Protein AF-A0A1Q9TKR6-F1 (afdb_monomer)

Radius of gyration: 53.88 Å; Cα contacts (8 Å, |Δi|>4): 141; chains: 1; bounding box: 110×43×150 Å

Foldseek 3Di:
DCFADPPVLVVQLVVLLVCLVVQCPDFFLVSVLVSLVSNLVSVLSVLVNVQTDDFDDPDPPPGDPVRYTDCPSVVVNVVSVVVSVVVSVVSVVVQVVCCVVPVGRGHDDDPVVVCVVVVVPVVVLVVVLVVVVVVLVVVLVVLVVVLVVVLVVVVVVVVVVLVVLVVQLVVLVVVLVVLVVVVVVVPPDDDDPVVVVVVVVVVVVSVVSNVVSVVSNVVSVVVSVVSVVVSVVVSVVSVVVSVVVSVVVVVVSVVVSVVVVVVVVVVVVVVVVDPD

Structure (mmCIF, N/CA/C/O backbone):
data_AF-A0A1Q9TKR6-F1
#
_entry.id   AF-A0A1Q9TKR6-F1
#
loop_
_atom_site.group_PDB
_atom_site.id
_atom_site.type_symbol
_atom_site.label_atom_id
_atom_site.label_alt_id
_atom_site.label_comp_id
_atom_site.label_asym_id
_atom_site.label_entity_id
_atom_site.label_seq_id
_atom_site.pdbx_PDB_ins_code
_atom_site.Cartn_x
_atom_site.Cartn_y
_atom_site.Cartn_z
_atom_site.occupancy
_atom_site.B_iso_or_equiv
_atom_site.auth_seq_id
_atom_site.auth_comp_id
_atom_site.auth_asym_id
_atom_site.auth_atom_id
_atom_site.pdbx_PDB_model_num
ATOM 1 N N . MET A 1 1 ? 29.413 22.466 -54.365 1.00 39.66 1 MET A N 1
ATOM 2 C CA . MET A 1 1 ? 29.688 21.600 -53.207 1.00 39.66 1 MET A CA 1
ATOM 3 C C . MET A 1 1 ? 28.423 21.577 -52.379 1.00 39.66 1 MET A C 1
ATOM 5 O O . MET A 1 1 ? 28.031 22.609 -51.856 1.00 39.66 1 MET A O 1
ATOM 9 N N . ASN A 1 2 ? 27.689 20.465 -52.420 1.00 51.00 2 ASN A N 1
ATOM 10 C CA . ASN A 1 2 ? 26.491 20.297 -51.602 1.00 51.00 2 ASN A CA 1
ATOM 11 C C . ASN A 1 2 ? 26.960 19.779 -50.241 1.00 51.00 2 ASN A C 1
ATOM 13 O O . ASN A 1 2 ? 26.940 18.579 -49.999 1.00 51.00 2 ASN A O 1
ATOM 17 N N . ASP A 1 3 ? 27.431 20.688 -49.388 1.00 58.75 3 ASP A N 1
ATOM 18 C CA . ASP A 1 3 ? 28.003 20.371 -48.068 1.00 58.75 3 ASP A CA 1
ATOM 19 C C . ASP A 1 3 ? 26.923 20.100 -47.002 1.00 58.75 3 ASP A C 1
ATOM 21 O O . ASP A 1 3 ? 27.186 20.109 -45.803 1.00 58.75 3 ASP A O 1
ATOM 25 N N . THR A 1 4 ? 25.676 19.887 -47.426 1.00 62.53 4 THR A N 1
ATOM 26 C CA . THR A 1 4 ? 24.522 19.673 -46.549 1.00 62.53 4 THR A CA 1
ATOM 27 C C . THR A 1 4 ? 24.106 18.205 -46.610 1.00 62.53 4 THR A C 1
ATOM 29 O O . THR A 1 4 ? 23.946 17.682 -47.720 1.00 62.53 4 THR A O 1
ATOM 32 N N . PRO A 1 5 ? 23.886 17.525 -45.464 1.00 66.69 5 PRO A N 1
ATOM 33 C CA . PRO A 1 5 ? 23.271 16.205 -45.474 1.00 66.69 5 PRO A CA 1
ATOM 34 C C . PRO A 1 5 ? 21.987 16.276 -46.297 1.00 66.69 5 PRO A C 1
ATOM 36 O O . PRO A 1 5 ? 21.171 17.187 -46.130 1.00 66.69 5 PRO A O 1
ATOM 39 N N . THR A 1 6 ? 21.842 15.350 -47.246 1.00 82.00 6 THR A N 1
ATOM 40 C CA . THR A 1 6 ? 20.690 15.370 -48.147 1.00 82.00 6 THR A CA 1
ATOM 41 C C . THR A 1 6 ? 19.412 15.287 -47.315 1.00 82.00 6 THR A C 1
ATOM 43 O O . THR A 1 6 ? 19.329 14.516 -46.360 1.00 82.00 6 THR A O 1
ATOM 46 N N . LEU A 1 7 ? 18.394 16.075 -47.668 1.00 84.88 7 LEU A N 1
ATOM 47 C CA . LEU A 1 7 ? 17.108 16.071 -46.958 1.00 84.88 7 LEU A CA 1
ATOM 48 C C . LEU A 1 7 ? 16.507 14.655 -46.876 1.00 84.88 7 LEU A C 1
ATOM 50 O O . LEU A 1 7 ? 15.864 14.300 -45.893 1.00 84.88 7 LEU A O 1
ATOM 54 N N . VAL A 1 8 ? 16.803 13.823 -47.877 1.00 89.12 8 VAL A N 1
ATOM 55 C CA . VAL A 1 8 ? 16.487 12.391 -47.902 1.00 89.12 8 VAL A CA 1
ATOM 56 C C . VAL A 1 8 ? 17.168 11.636 -46.757 1.00 89.12 8 VAL A C 1
ATOM 58 O O . VAL A 1 8 ? 16.493 10.890 -46.058 1.00 89.12 8 VAL A O 1
ATOM 61 N N . LEU A 1 9 ? 18.469 11.837 -46.519 1.00 89.06 9 LEU A N 1
ATOM 62 C CA . LEU A 1 9 ? 19.197 11.190 -45.421 1.00 89.06 9 LEU A CA 1
ATOM 63 C C . LEU A 1 9 ? 18.603 11.560 -44.057 1.00 89.06 9 LEU A C 1
ATOM 65 O O . LEU A 1 9 ? 18.376 10.681 -43.230 1.00 89.06 9 LEU A O 1
ATOM 69 N N . VAL A 1 10 ? 18.295 12.842 -43.846 1.00 90.75 10 VAL A N 1
ATOM 70 C CA . VAL A 1 10 ? 17.666 13.318 -42.602 1.00 90.75 10 VAL A CA 1
ATOM 71 C C . VAL A 1 10 ? 16.290 12.677 -42.407 1.00 90.75 10 VAL A C 1
ATOM 73 O O . VAL A 1 10 ? 15.972 12.220 -41.310 1.00 90.75 10 VAL A O 1
ATOM 76 N N . LEU A 1 11 ? 15.491 12.588 -43.473 1.00 94.56 11 LEU A N 1
ATOM 77 C CA . LEU A 1 11 ? 14.183 11.937 -43.433 1.00 94.56 11 LEU A CA 1
ATOM 78 C C . LEU A 1 11 ? 14.303 10.443 -43.106 1.00 94.56 11 LEU A C 1
ATOM 80 O O . LEU A 1 11 ? 13.565 9.947 -42.260 1.00 94.56 11 LEU A O 1
ATOM 84 N N . VAL A 1 12 ? 15.246 9.734 -43.734 1.00 95.12 12 VAL A N 1
ATOM 85 C CA . VAL A 1 12 ? 15.500 8.309 -43.477 1.00 95.12 12 VAL A CA 1
ATOM 86 C C . VAL A 1 12 ? 15.895 8.090 -42.017 1.00 95.12 12 VAL A C 1
ATOM 88 O O . VAL A 1 12 ? 15.290 7.251 -41.356 1.00 95.12 12 VAL A O 1
ATOM 91 N N . VAL A 1 13 ? 16.832 8.880 -41.481 1.00 95.50 13 VAL A N 1
ATOM 92 C CA . VAL A 1 13 ? 17.216 8.821 -40.058 1.00 95.50 13 VAL A CA 1
ATOM 93 C C . VAL A 1 13 ? 16.001 9.045 -39.158 1.00 95.50 13 VAL A C 1
ATOM 95 O O . VAL A 1 13 ? 15.757 8.248 -38.254 1.00 95.50 13 VAL A O 1
ATOM 98 N N . GLY A 1 14 ? 15.204 10.083 -39.431 1.00 95.25 14 GLY A N 1
ATOM 99 C CA . GLY A 1 14 ? 13.999 10.387 -38.661 1.00 95.25 14 GLY A CA 1
ATOM 100 C C . GLY A 1 14 ? 12.986 9.240 -38.660 1.00 95.25 14 GLY A C 1
ATOM 101 O O . GLY A 1 14 ? 12.465 8.886 -37.605 1.00 95.25 14 GLY A O 1
ATOM 102 N N . VAL A 1 15 ? 12.749 8.613 -39.816 1.00 97.00 15 VAL A N 1
ATOM 103 C CA . VAL A 1 15 ? 11.848 7.457 -39.939 1.00 97.00 15 VAL A CA 1
ATOM 104 C C . VAL A 1 15 ? 12.400 6.242 -39.194 1.00 97.00 15 VAL A C 1
ATOM 106 O O . VAL A 1 15 ? 11.648 5.616 -38.452 1.00 97.00 15 VAL A O 1
ATOM 109 N N . LEU A 1 16 ? 13.692 5.920 -39.328 1.00 96.75 16 LEU A N 1
ATOM 110 C CA . LEU A 1 16 ? 14.301 4.791 -38.611 1.00 96.75 16 LEU A CA 1
ATOM 111 C C . LEU A 1 16 ? 14.212 4.970 -37.093 1.00 96.75 16 LEU A C 1
ATOM 113 O O . LEU A 1 16 ? 13.853 4.030 -36.386 1.00 96.75 16 LEU A O 1
ATOM 117 N N . VAL A 1 17 ? 14.495 6.177 -36.596 1.00 97.00 17 VAL A N 1
ATOM 118 C CA . VAL A 1 17 ? 14.395 6.494 -35.166 1.00 97.00 17 VAL A CA 1
ATOM 119 C C . VAL A 1 17 ? 12.942 6.431 -34.699 1.00 97.00 17 VAL A C 1
ATOM 121 O O . VAL A 1 17 ? 12.669 5.810 -33.676 1.00 97.00 17 VAL A O 1
ATOM 124 N N . ALA A 1 18 ? 11.996 7.006 -35.447 1.00 97.44 18 ALA A N 1
ATOM 125 C CA . ALA A 1 18 ? 10.579 6.977 -35.089 1.00 97.44 18 ALA A CA 1
ATOM 126 C C . ALA A 1 18 ? 10.024 5.545 -35.049 1.00 97.44 18 ALA A C 1
ATOM 128 O O . ALA A 1 18 ? 9.384 5.162 -34.071 1.00 97.44 18 ALA A O 1
ATOM 129 N N . VAL A 1 19 ? 10.311 4.735 -36.073 1.00 97.69 19 VAL A N 1
ATOM 130 C CA . VAL A 1 19 ? 9.923 3.317 -36.119 1.00 97.69 19 VAL A CA 1
ATOM 131 C C . VAL A 1 19 ? 10.585 2.544 -34.980 1.00 97.69 19 VAL A C 1
ATOM 133 O O . VAL A 1 19 ? 9.911 1.772 -34.304 1.00 97.69 19 VAL A O 1
ATOM 136 N N . GLY A 1 20 ? 11.871 2.790 -34.715 1.00 96.62 20 GLY A N 1
ATOM 137 C CA . GLY A 1 20 ? 12.589 2.187 -33.595 1.00 96.62 20 GLY A CA 1
ATOM 138 C C . GLY A 1 20 ? 11.927 2.480 -32.248 1.00 96.62 20 GLY A C 1
ATOM 139 O O . GLY A 1 20 ? 11.651 1.555 -31.492 1.00 96.62 20 GLY A O 1
ATOM 140 N N . VAL A 1 21 ? 11.596 3.745 -31.974 1.00 97.31 21 VAL A N 1
ATOM 141 C CA . VAL A 1 21 ? 10.920 4.159 -30.731 1.00 97.31 21 VAL A CA 1
ATOM 142 C C . VAL A 1 21 ? 9.528 3.541 -30.611 1.00 97.31 21 VAL A C 1
ATOM 144 O O . VAL A 1 21 ? 9.181 3.046 -29.544 1.00 97.31 21 VAL A O 1
ATOM 147 N N . VAL A 1 22 ? 8.738 3.526 -31.689 1.00 97.56 22 VAL A N 1
ATOM 148 C CA . VAL A 1 22 ? 7.400 2.908 -31.676 1.00 97.56 22 VAL A CA 1
ATOM 149 C C . VAL A 1 22 ? 7.490 1.415 -31.361 1.00 97.56 22 VAL A C 1
ATOM 151 O O . VAL A 1 22 ? 6.731 0.924 -30.531 1.00 97.56 22 VAL A O 1
ATOM 154 N N . LEU A 1 23 ? 8.446 0.706 -31.964 1.00 96.00 23 LEU A N 1
ATOM 155 C CA . LEU A 1 23 ? 8.665 -0.718 -31.710 1.00 96.00 23 LEU A CA 1
ATOM 156 C C . LEU A 1 23 ? 9.195 -1.007 -30.296 1.00 96.00 23 LEU A C 1
ATOM 158 O O . LEU A 1 23 ? 8.881 -2.053 -29.737 1.00 96.00 23 LEU A O 1
ATOM 162 N N . LEU A 1 24 ? 9.962 -0.091 -29.693 1.00 94.88 24 LEU A N 1
ATOM 163 C CA . LEU A 1 24 ? 10.428 -0.218 -28.304 1.00 94.88 24 LEU A CA 1
ATOM 164 C C . LEU A 1 24 ? 9.305 -0.076 -27.269 1.00 94.88 24 LEU A C 1
ATOM 166 O O . LEU A 1 24 ? 9.450 -0.569 -26.155 1.00 94.88 24 LEU A O 1
ATOM 170 N N . LEU A 1 25 ? 8.206 0.596 -27.617 1.00 94.75 25 LEU A N 1
ATOM 171 C CA . LEU A 1 25 ? 7.032 0.738 -26.749 1.00 94.75 25 LEU A CA 1
ATOM 172 C C . LEU A 1 25 ? 6.080 -0.464 -26.829 1.00 94.75 25 LEU A C 1
ATOM 174 O O . LEU A 1 25 ? 5.064 -0.494 -26.136 1.00 94.75 25 LEU A O 1
ATOM 178 N N . GLU A 1 26 ? 6.375 -1.438 -27.686 1.00 94.44 26 GLU A N 1
ATOM 179 C CA . GLU A 1 26 ? 5.578 -2.648 -27.798 1.00 94.44 26 GLU A CA 1
ATOM 180 C C . GLU A 1 26 ? 5.882 -3.661 -26.694 1.00 94.44 26 GLU A C 1
ATOM 182 O O . GLU A 1 26 ? 6.955 -3.684 -26.099 1.00 94.44 26 GLU A O 1
ATOM 187 N N . ARG A 1 27 ? 4.910 -4.542 -26.444 1.00 90.19 27 ARG A N 1
ATOM 188 C CA . ARG A 1 27 ? 4.976 -5.528 -25.361 1.00 90.19 27 ARG A CA 1
ATOM 189 C C . ARG A 1 27 ? 5.716 -6.814 -25.733 1.00 90.19 27 ARG A C 1
ATOM 191 O O . ARG A 1 27 ? 6.154 -7.539 -24.849 1.00 90.19 27 ARG A O 1
ATOM 198 N N . SER A 1 28 ? 5.846 -7.111 -27.027 1.00 90.81 28 SER A N 1
ATOM 199 C CA . SER A 1 28 ? 6.575 -8.289 -27.517 1.00 90.81 28 SER A CA 1
ATOM 200 C C . SER A 1 28 ? 8.074 -8.011 -27.543 1.00 90.81 28 SER A C 1
ATOM 202 O O . SER A 1 28 ? 8.529 -7.052 -28.173 1.00 90.81 28 SER A O 1
ATOM 204 N N . LEU A 1 29 ? 8.852 -8.891 -26.917 1.00 89.69 29 LEU A N 1
ATOM 205 C CA . LEU A 1 29 ? 10.303 -8.768 -26.829 1.00 89.69 29 LEU A CA 1
ATOM 206 C C . LEU A 1 29 ? 10.974 -8.844 -28.211 1.00 89.69 29 LEU A C 1
ATOM 208 O O . LEU A 1 29 ? 11.961 -8.152 -28.459 1.00 89.69 29 LEU A O 1
ATOM 212 N N . THR A 1 30 ? 10.400 -9.596 -29.154 1.00 91.00 30 THR A N 1
ATOM 213 C CA . THR A 1 30 ? 10.845 -9.618 -30.557 1.00 91.00 30 THR A CA 1
ATOM 214 C C . THR A 1 30 ? 10.652 -8.264 -31.244 1.00 91.00 30 THR A C 1
ATOM 216 O O . THR A 1 30 ? 11.490 -7.841 -32.044 1.00 91.00 30 THR A O 1
ATOM 219 N N . ARG A 1 31 ? 9.568 -7.543 -30.931 1.00 93.44 31 ARG A N 1
ATOM 220 C CA . ARG A 1 31 ? 9.343 -6.193 -31.472 1.00 93.44 31 ARG A CA 1
ATOM 221 C C . ARG A 1 31 ? 10.290 -5.177 -30.846 1.00 93.44 31 ARG A C 1
ATOM 223 O O . ARG A 1 31 ? 10.870 -4.386 -31.583 1.00 93.44 31 ARG A O 1
ATOM 230 N N . VAL A 1 32 ? 10.546 -5.278 -29.541 1.00 93.81 32 VAL A N 1
ATOM 231 C CA . VAL A 1 32 ? 11.570 -4.478 -28.846 1.00 93.81 32 VAL A CA 1
ATOM 232 C C . VAL A 1 32 ? 12.956 -4.708 -29.464 1.00 93.81 32 VAL A C 1
ATOM 234 O O . VAL A 1 32 ? 13.671 -3.745 -29.742 1.00 93.81 32 VAL A O 1
ATOM 237 N N . LEU A 1 33 ? 13.317 -5.962 -29.762 1.00 94.12 33 LEU A N 1
ATOM 238 C CA . LEU A 1 33 ? 14.558 -6.323 -30.460 1.00 94.12 33 LEU A CA 1
ATOM 239 C C . LEU A 1 33 ? 14.662 -5.624 -31.824 1.00 94.12 33 LEU A C 1
ATOM 241 O O . LEU A 1 33 ? 15.667 -4.973 -32.114 1.00 94.12 33 LEU A O 1
ATOM 245 N N . LEU A 1 34 ? 13.617 -5.727 -32.652 1.00 94.19 34 LEU A N 1
ATOM 246 C CA . LEU A 1 34 ? 13.571 -5.068 -33.959 1.00 94.19 34 LEU A CA 1
ATOM 247 C C . LEU A 1 34 ? 13.648 -3.540 -33.821 1.00 94.19 34 LEU A C 1
ATOM 249 O O . LEU A 1 34 ? 14.329 -2.886 -34.612 1.00 94.19 34 LEU A O 1
ATOM 253 N N . GLY A 1 35 ? 13.010 -2.979 -32.792 1.00 94.88 35 GLY A N 1
ATOM 254 C CA . GLY A 1 35 ? 13.090 -1.563 -32.446 1.00 94.88 35 GLY A CA 1
ATOM 255 C C . GLY A 1 35 ? 14.516 -1.119 -32.134 1.00 94.88 35 GLY A C 1
ATOM 256 O O . GLY A 1 35 ? 14.976 -0.119 -32.685 1.00 94.88 35 GLY A O 1
ATOM 257 N N . PHE A 1 36 ? 15.254 -1.902 -31.343 1.00 94.88 36 PHE A N 1
ATOM 258 C CA . PHE A 1 36 ? 16.665 -1.652 -31.033 1.00 94.88 36 PHE A CA 1
ATOM 259 C C . PHE A 1 36 ? 17.547 -1.674 -32.287 1.00 94.88 36 PHE A C 1
ATOM 261 O O . PHE A 1 36 ? 18.403 -0.804 -32.460 1.00 94.88 36 PHE A O 1
ATOM 268 N N . VAL A 1 37 ? 17.313 -2.630 -33.193 1.00 95.56 37 VAL A N 1
ATOM 269 C CA . VAL A 1 37 ? 18.032 -2.720 -34.473 1.00 95.56 37 VAL A CA 1
ATOM 270 C C . VAL A 1 37 ? 17.725 -1.505 -35.352 1.00 95.56 37 VAL A C 1
ATOM 272 O O . VAL A 1 37 ? 18.653 -0.877 -35.862 1.00 95.56 37 VAL A O 1
ATOM 275 N N . MET A 1 38 ? 16.453 -1.129 -35.515 1.00 96.50 38 MET A N 1
ATOM 276 C CA . MET A 1 38 ? 16.057 0.044 -36.310 1.00 96.50 38 MET A CA 1
ATOM 277 C C . MET A 1 38 ? 16.631 1.344 -35.736 1.00 96.50 38 MET A C 1
ATOM 279 O O . MET A 1 38 ? 17.207 2.145 -36.476 1.00 96.50 38 MET A O 1
ATOM 283 N N . LEU A 1 39 ? 16.546 1.520 -34.414 1.00 96.19 39 LEU A N 1
ATOM 284 C CA . LEU A 1 39 ? 17.073 2.687 -33.713 1.00 96.19 39 LEU A CA 1
ATOM 285 C C . LEU A 1 39 ? 18.597 2.785 -33.856 1.00 96.19 39 LEU A C 1
ATOM 287 O O . LEU A 1 39 ? 19.105 3.851 -34.195 1.00 96.19 39 LEU A O 1
ATOM 291 N N . SER A 1 40 ? 19.322 1.678 -33.663 1.00 96.12 40 SER A N 1
ATOM 292 C CA . SER A 1 40 ? 20.781 1.636 -33.820 1.00 96.12 40 SER A CA 1
ATOM 293 C C . SER A 1 40 ? 21.214 1.989 -35.244 1.00 96.12 40 SER A C 1
ATOM 295 O O . SER A 1 40 ? 22.103 2.817 -35.431 1.00 96.12 40 SER A O 1
ATOM 297 N N . ASN A 1 41 ? 20.534 1.456 -36.266 1.00 95.69 41 ASN A N 1
ATOM 298 C CA . ASN A 1 41 ? 20.802 1.830 -37.657 1.00 95.69 41 ASN A CA 1
ATOM 299 C C . ASN A 1 41 ? 20.546 3.327 -37.908 1.00 95.69 41 ASN A C 1
ATOM 301 O O . ASN A 1 41 ? 21.364 3.984 -38.549 1.00 95.69 41 ASN A O 1
ATOM 305 N N . GLY A 1 42 ? 19.465 3.889 -37.355 1.00 95.94 42 GLY A N 1
ATOM 306 C CA . GLY A 1 42 ? 19.182 5.325 -37.433 1.00 95.94 42 GLY A CA 1
ATOM 307 C C . GLY A 1 42 ? 20.272 6.179 -36.779 1.00 95.94 42 GLY A C 1
ATOM 308 O O . GLY A 1 42 ? 20.744 7.143 -37.381 1.00 95.94 42 GLY A O 1
ATOM 309 N N . VAL A 1 43 ? 20.729 5.796 -35.584 1.00 95.38 43 VAL A N 1
ATOM 310 C CA . VAL A 1 43 ? 21.810 6.486 -34.859 1.00 95.38 43 VAL A CA 1
ATOM 311 C C . VAL A 1 43 ? 23.145 6.369 -35.598 1.00 95.38 43 VAL A C 1
ATOM 313 O O . VAL A 1 43 ? 23.846 7.368 -35.726 1.00 95.38 43 VAL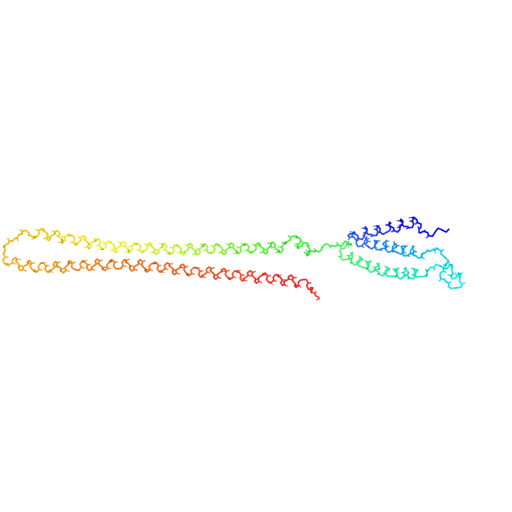 A O 1
ATOM 316 N N . ASN A 1 44 ? 23.482 5.202 -36.152 1.00 95.06 44 ASN A N 1
ATOM 317 C CA . ASN A 1 44 ? 24.705 5.019 -36.940 1.00 95.06 44 ASN A CA 1
ATOM 318 C C . ASN A 1 44 ? 24.716 5.920 -38.182 1.00 95.06 44 ASN A C 1
ATOM 320 O O . ASN A 1 44 ? 25.725 6.559 -38.476 1.00 95.06 44 ASN A O 1
ATOM 324 N N . LEU A 1 45 ? 23.581 6.029 -38.879 1.00 93.12 45 LEU A N 1
ATOM 325 C CA . LEU A 1 45 ? 23.426 6.956 -40.002 1.00 93.12 45 LEU A CA 1
ATOM 326 C C . LEU A 1 45 ? 23.494 8.423 -39.557 1.00 93.12 45 LEU A C 1
ATOM 328 O O . LEU A 1 45 ? 24.052 9.248 -40.276 1.00 93.12 45 LEU A O 1
ATOM 332 N N . MET A 1 46 ? 22.976 8.753 -38.371 1.00 92.25 46 MET A N 1
ATOM 333 C CA . MET A 1 46 ? 23.073 10.098 -37.799 1.00 92.25 46 MET A CA 1
ATOM 334 C C . MET A 1 46 ? 24.523 10.476 -37.467 1.00 92.25 46 MET A C 1
ATOM 336 O O . MET A 1 46 ? 24.955 11.583 -37.781 1.00 92.25 46 MET A O 1
ATOM 340 N N . ILE A 1 47 ? 25.292 9.546 -36.891 1.00 91.69 47 ILE A N 1
ATOM 341 C CA . ILE A 1 47 ? 26.728 9.724 -36.637 1.00 91.69 47 ILE A CA 1
ATOM 342 C C . ILE A 1 47 ? 27.470 9.904 -37.964 1.00 91.69 47 ILE A C 1
ATOM 344 O O . ILE A 1 47 ? 28.270 10.828 -38.093 1.00 91.69 47 ILE A O 1
ATOM 348 N N . LEU A 1 48 ? 27.162 9.092 -38.978 1.00 89.31 48 LEU A N 1
ATOM 349 C CA . LEU A 1 48 ? 27.774 9.224 -40.300 1.00 89.31 48 LEU A CA 1
ATOM 350 C C . LEU A 1 48 ? 27.478 10.592 -40.928 1.00 89.31 48 LEU A C 1
ATOM 352 O O . LEU A 1 48 ? 28.381 11.234 -41.454 1.00 89.31 48 LEU A O 1
ATOM 356 N N . ALA A 1 49 ? 26.234 11.067 -40.819 1.00 87.56 49 ALA A N 1
ATOM 357 C CA . ALA A 1 49 ? 25.821 12.379 -41.312 1.00 87.56 49 ALA A CA 1
ATOM 358 C C . ALA A 1 49 ? 26.531 13.545 -40.599 1.00 87.56 49 ALA A C 1
ATOM 360 O O . ALA A 1 49 ? 26.657 14.622 -41.178 1.00 87.56 49 ALA A O 1
ATOM 361 N N . SER A 1 50 ? 27.004 13.343 -39.364 1.00 85.25 50 SER A N 1
ATOM 362 C CA . SER A 1 50 ? 27.771 14.347 -38.613 1.00 85.25 50 SER A CA 1
ATOM 363 C C . SER A 1 50 ? 29.241 14.457 -39.043 1.00 85.25 50 SER A C 1
ATOM 365 O O . SER A 1 50 ? 29.891 15.447 -38.720 1.00 85.25 50 SER A O 1
ATOM 367 N N . GLY A 1 51 ? 29.753 13.480 -39.804 1.00 80.31 51 GLY A N 1
ATOM 368 C CA . GLY A 1 51 ? 31.161 13.365 -40.202 1.00 80.31 51 GLY A CA 1
ATOM 369 C C . GLY A 1 51 ? 31.641 14.286 -41.327 1.00 80.31 51 GLY A C 1
ATOM 370 O O . GLY A 1 51 ? 32.773 14.145 -41.783 1.00 80.31 51 GLY A O 1
ATOM 371 N N . GLY A 1 52 ? 30.807 15.222 -41.783 1.00 77.12 52 GLY A N 1
ATOM 372 C CA . GLY A 1 52 ? 31.184 16.219 -42.786 1.00 77.12 52 GLY A CA 1
ATOM 373 C C . GLY A 1 52 ? 31.104 15.730 -44.238 1.00 77.12 52 GLY A C 1
ATOM 374 O O . GLY A 1 52 ? 30.329 14.836 -44.577 1.00 77.12 52 GLY A O 1
ATOM 375 N N . ALA A 1 53 ? 31.851 16.396 -45.123 1.00 72.69 53 ALA A N 1
ATOM 376 C CA . ALA A 1 53 ? 31.774 16.188 -46.567 1.00 72.69 53 ALA A CA 1
ATOM 377 C C . ALA A 1 53 ? 32.260 14.792 -46.991 1.00 72.69 53 ALA A C 1
ATOM 379 O O . ALA A 1 53 ? 33.200 14.238 -46.422 1.00 72.69 53 ALA A O 1
ATOM 380 N N . ALA A 1 54 ? 31.642 14.246 -48.040 1.00 74.94 54 ALA A N 1
ATOM 381 C CA . ALA A 1 54 ? 32.054 12.973 -48.618 1.00 74.94 54 ALA A CA 1
ATOM 382 C C . ALA A 1 54 ? 33.463 13.092 -49.227 1.00 74.94 54 ALA A C 1
ATOM 384 O O . ALA A 1 54 ? 33.666 13.835 -50.190 1.00 74.94 54 ALA A O 1
ATOM 385 N N . GLY A 1 55 ? 34.419 12.352 -48.668 1.00 81.06 55 GLY A N 1
ATOM 386 C CA . GLY A 1 55 ? 35.788 12.241 -49.161 1.00 81.06 55 GLY A CA 1
ATOM 387 C C . GLY A 1 55 ? 36.142 10.811 -49.573 1.00 81.06 55 GLY A C 1
ATOM 388 O O . GLY A 1 55 ? 35.303 9.910 -49.589 1.00 81.06 55 GLY A O 1
ATOM 389 N N . GLY A 1 56 ? 37.414 10.585 -49.890 1.00 84.75 56 GLY A N 1
ATOM 390 C CA . GLY A 1 56 ? 37.958 9.242 -50.074 1.00 84.75 56 GLY A CA 1
ATOM 391 C C . GLY A 1 56 ? 38.050 8.464 -48.752 1.00 84.75 56 GLY A C 1
ATOM 392 O O . GLY A 1 56 ? 37.904 9.044 -47.666 1.00 84.75 56 GLY A O 1
ATOM 393 N N . PRO A 1 57 ? 38.270 7.140 -48.821 1.00 85.44 57 PRO A N 1
ATOM 394 C CA . PRO A 1 57 ? 38.426 6.301 -47.637 1.00 85.44 57 PRO A CA 1
ATOM 395 C C . PRO A 1 57 ? 39.641 6.754 -46.805 1.00 85.44 57 PRO A C 1
ATOM 397 O O . PRO A 1 57 ? 40.683 7.063 -47.395 1.00 85.44 57 PRO A O 1
ATOM 400 N N . PRO A 1 58 ? 39.548 6.768 -45.458 1.00 85.38 58 PRO A N 1
ATOM 401 C CA . PRO A 1 58 ? 40.639 7.173 -44.572 1.00 85.38 58 PRO A CA 1
ATOM 402 C C . PRO A 1 58 ? 41.687 6.059 -44.444 1.00 85.38 58 PRO A C 1
ATOM 404 O O . PRO A 1 58 ? 41.884 5.455 -43.391 1.00 85.38 58 PRO A O 1
ATOM 407 N N . ILE A 1 59 ? 42.334 5.748 -45.564 1.00 87.50 59 ILE A N 1
ATOM 408 C CA . ILE A 1 59 ? 43.404 4.763 -45.676 1.00 87.50 59 ILE A CA 1
ATOM 409 C C . ILE A 1 59 ? 44.645 5.515 -46.137 1.00 87.50 59 ILE A C 1
ATOM 411 O O . ILE A 1 59 ? 44.646 6.149 -47.197 1.00 87.50 59 ILE A O 1
ATOM 415 N N . LEU A 1 60 ? 45.702 5.438 -45.328 1.00 85.25 60 LEU A N 1
ATOM 416 C CA . LEU A 1 60 ? 46.992 6.040 -45.649 1.00 85.25 60 LEU A CA 1
ATOM 417 C C . LEU A 1 60 ? 47.468 5.548 -47.022 1.00 85.25 60 LEU A C 1
ATOM 419 O O . LEU A 1 60 ? 47.301 4.373 -47.352 1.00 85.25 60 LEU A O 1
ATOM 423 N N . TRP A 1 61 ? 48.069 6.449 -47.801 1.00 83.94 61 TRP A N 1
ATOM 424 C CA . TRP A 1 61 ? 48.625 6.178 -49.138 1.00 83.94 61 TRP A CA 1
ATOM 425 C C . TRP A 1 61 ? 47.604 5.925 -50.260 1.00 83.94 61 TRP A C 1
ATOM 427 O O . TRP A 1 61 ? 48.016 5.725 -51.400 1.00 83.94 61 TRP A O 1
ATOM 437 N N . LEU A 1 62 ? 46.296 5.954 -49.971 1.00 86.62 62 LEU A N 1
ATOM 438 C CA . LEU A 1 62 ? 45.245 5.727 -50.972 1.00 86.62 62 LEU A CA 1
ATOM 439 C C . LEU A 1 62 ? 44.557 7.020 -51.437 1.00 86.62 62 LEU A C 1
ATOM 441 O O . LEU A 1 62 ? 44.228 7.156 -52.612 1.00 86.62 62 LEU A O 1
ATOM 445 N N . THR A 1 63 ? 44.351 7.966 -50.522 1.00 84.00 63 THR A N 1
ATOM 446 C CA . THR A 1 63 ? 43.739 9.279 -50.786 1.00 84.00 63 THR A CA 1
ATOM 447 C C . THR A 1 63 ? 44.651 10.367 -50.218 1.00 84.00 63 THR A C 1
ATOM 449 O O . THR A 1 63 ? 45.295 10.135 -49.199 1.00 84.00 63 THR A O 1
ATOM 452 N N . ASP A 1 64 ? 44.709 11.552 -50.832 1.00 84.25 64 ASP A N 1
ATOM 453 C CA . ASP A 1 64 ? 45.370 12.711 -50.212 1.00 84.25 64 ASP A CA 1
ATOM 454 C C . ASP A 1 64 ? 44.711 13.046 -48.864 1.00 84.25 64 ASP A C 1
ATOM 456 O O . ASP A 1 64 ? 43.483 13.041 -48.765 1.00 84.25 64 ASP A O 1
ATOM 460 N N . GLU A 1 65 ? 45.497 13.400 -47.842 1.00 79.88 65 GLU A N 1
ATOM 461 C CA . GLU A 1 65 ? 44.997 13.687 -46.482 1.00 79.88 65 GLU A CA 1
ATOM 462 C C . GLU A 1 65 ? 43.885 14.750 -46.468 1.00 79.88 65 GLU A C 1
ATOM 464 O O . GLU A 1 65 ? 42.896 14.619 -45.754 1.00 79.88 65 GLU A O 1
ATOM 469 N N . HIS A 1 66 ? 43.985 15.765 -47.331 1.00 81.31 66 HIS A N 1
ATOM 470 C CA . HIS A 1 66 ? 42.983 16.832 -47.466 1.00 81.31 66 HIS A CA 1
ATOM 471 C C . HIS A 1 66 ? 41.690 16.408 -48.178 1.00 81.31 66 HIS A C 1
ATOM 473 O O . HIS A 1 66 ? 40.749 17.194 -48.272 1.00 81.31 66 HIS A O 1
ATOM 479 N N . ARG A 1 67 ? 41.651 15.194 -48.729 1.00 83.44 67 ARG A N 1
ATOM 480 C CA . ARG A 1 67 ? 40.504 14.617 -49.441 1.00 83.44 67 ARG A CA 1
ATOM 481 C C . ARG A 1 67 ? 39.934 13.391 -48.732 1.00 83.44 67 ARG A C 1
ATOM 483 O O . ARG A 1 67 ? 38.989 12.801 -49.253 1.00 83.44 67 ARG A O 1
ATOM 490 N N . MET A 1 68 ? 40.486 12.991 -47.586 1.00 86.38 68 MET A N 1
ATOM 491 C CA . MET A 1 68 ? 39.956 11.892 -46.781 1.00 86.38 68 MET A CA 1
ATOM 492 C C . MET A 1 68 ? 38.693 12.315 -46.026 1.00 86.38 68 MET A C 1
ATOM 494 O O . MET A 1 68 ? 38.564 13.454 -45.584 1.00 86.38 68 MET A O 1
ATOM 498 N N . THR A 1 69 ? 37.770 11.370 -45.860 1.00 87.38 69 THR A N 1
ATOM 499 C CA . THR A 1 69 ? 36.649 11.517 -44.918 1.00 87.38 69 THR A CA 1
ATOM 500 C C . THR A 1 69 ? 37.164 11.418 -43.481 1.00 87.38 69 THR A C 1
ATOM 502 O O . THR A 1 69 ? 38.122 10.685 -43.233 1.00 87.38 69 THR A O 1
ATOM 505 N N . ASP A 1 70 ? 36.514 12.095 -42.530 1.00 87.44 70 ASP A N 1
ATOM 506 C CA . ASP A 1 70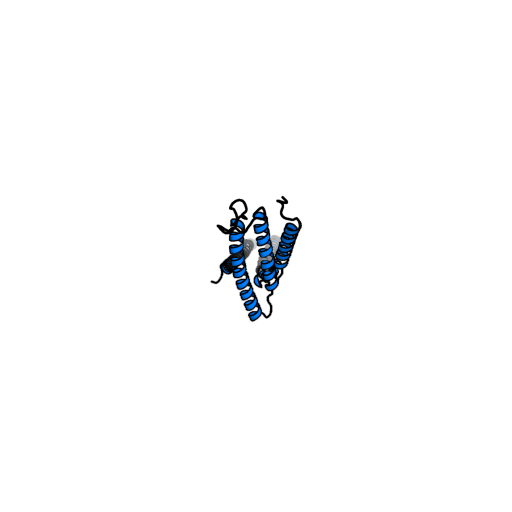 ? 36.862 12.000 -41.109 1.00 87.44 70 ASP A CA 1
ATOM 507 C C . ASP A 1 70 ? 36.807 10.529 -40.617 1.00 87.44 70 ASP A C 1
ATOM 509 O O . ASP A 1 70 ? 35.753 9.882 -40.715 1.00 87.44 70 ASP A O 1
ATOM 513 N N . PRO A 1 71 ? 37.921 9.962 -40.108 1.00 89.56 71 PRO A N 1
ATOM 514 C CA . PRO A 1 71 ? 37.949 8.599 -39.580 1.00 89.56 71 PRO A CA 1
ATOM 515 C C . PRO A 1 71 ? 37.222 8.445 -38.237 1.00 89.56 71 PRO A C 1
ATOM 517 O O . PRO A 1 71 ? 36.847 7.327 -37.874 1.00 89.56 71 PRO A O 1
ATOM 520 N N . LEU A 1 72 ? 37.014 9.530 -37.483 1.00 90.62 72 LEU A N 1
ATOM 521 C CA . LEU A 1 72 ? 36.459 9.466 -36.131 1.00 90.62 72 LEU A CA 1
ATOM 522 C C . LEU A 1 72 ? 35.007 8.936 -36.115 1.00 90.62 72 LEU A C 1
ATOM 524 O O . LEU A 1 72 ? 34.755 7.955 -35.406 1.00 90.62 72 LEU A O 1
ATOM 528 N N . PRO A 1 73 ? 34.057 9.469 -36.916 1.00 91.38 73 PRO A N 1
ATOM 529 C CA . PRO A 1 73 ? 32.711 8.902 -37.029 1.00 91.38 73 PRO A CA 1
ATOM 530 C C . PRO A 1 73 ? 32.705 7.427 -37.447 1.00 91.38 73 PRO A C 1
ATOM 532 O O . PRO A 1 73 ? 31.890 6.650 -36.953 1.00 91.38 73 PRO A O 1
ATOM 535 N N . GLN A 1 74 ? 33.629 7.012 -38.319 1.00 90.12 74 GLN A N 1
ATOM 536 C CA . GLN A 1 74 ? 33.701 5.631 -38.811 1.00 90.12 74 GLN A CA 1
ATOM 537 C C . GLN A 1 74 ? 34.107 4.652 -37.701 1.00 90.12 74 GLN A C 1
ATOM 539 O O . GLN A 1 74 ? 33.482 3.601 -37.540 1.00 90.12 74 GLN A O 1
ATOM 544 N N . ALA A 1 75 ? 35.102 5.018 -36.887 1.00 93.44 75 ALA A N 1
ATOM 545 C CA . ALA A 1 75 ? 35.513 4.228 -35.727 1.00 93.44 75 ALA A CA 1
ATOM 546 C C . ALA A 1 75 ? 34.404 4.142 -34.658 1.00 93.44 75 ALA A C 1
ATOM 548 O O . ALA A 1 75 ? 34.170 3.078 -34.072 1.00 93.44 75 ALA A O 1
ATOM 549 N N . MET A 1 76 ? 33.678 5.244 -34.441 1.00 94.12 76 MET A N 1
ATOM 550 C CA . MET A 1 76 ? 32.531 5.282 -33.528 1.00 94.12 76 MET A CA 1
ATOM 551 C C . MET A 1 76 ? 31.405 4.347 -33.984 1.00 94.12 76 MET A C 1
ATOM 553 O O . MET A 1 76 ? 30.883 3.581 -33.174 1.00 94.12 76 MET A O 1
ATOM 557 N N . ILE A 1 77 ? 31.072 4.351 -35.279 1.00 95.06 77 ILE A N 1
ATOM 558 C CA . ILE A 1 77 ? 30.039 3.472 -35.848 1.00 95.06 77 ILE A CA 1
ATOM 559 C C . ILE A 1 77 ? 30.442 2.000 -35.731 1.00 95.06 77 ILE A C 1
ATOM 561 O O . ILE A 1 77 ? 29.617 1.181 -35.335 1.00 95.06 77 ILE A O 1
ATOM 565 N N . LEU A 1 78 ? 31.703 1.644 -36.007 1.00 95.31 78 LEU A N 1
ATOM 566 C CA . LEU A 1 78 ? 32.173 0.262 -35.851 1.00 95.31 78 LEU A CA 1
ATOM 567 C C . LEU A 1 78 ? 31.968 -0.241 -34.413 1.00 95.31 78 LEU A C 1
ATOM 569 O O . LEU A 1 78 ? 31.475 -1.349 -34.201 1.00 95.31 78 LEU A O 1
ATOM 573 N N . THR A 1 79 ? 32.284 0.600 -33.428 1.00 96.38 79 THR A N 1
ATOM 574 C CA . THR A 1 79 ? 32.087 0.285 -32.006 1.00 96.38 79 THR A CA 1
ATOM 575 C C . THR A 1 79 ? 30.601 0.132 -31.671 1.00 96.38 79 THR A C 1
ATOM 577 O O . THR A 1 79 ? 30.201 -0.836 -31.021 1.00 96.38 79 THR A O 1
ATOM 580 N N . ALA A 1 80 ? 29.763 1.046 -32.164 1.00 95.50 80 ALA A N 1
ATOM 581 C CA . ALA A 1 80 ? 28.319 0.998 -31.967 1.00 95.50 80 ALA A CA 1
ATOM 582 C C . ALA A 1 80 ? 27.685 -0.266 -32.576 1.00 95.50 80 ALA A C 1
ATOM 584 O O . ALA A 1 80 ? 26.814 -0.878 -31.951 1.00 95.50 80 ALA A O 1
ATOM 585 N N . ILE A 1 81 ? 28.146 -0.706 -33.752 1.00 95.56 81 ILE A N 1
ATOM 586 C CA . ILE A 1 81 ? 27.681 -1.938 -34.406 1.00 95.56 81 ILE A CA 1
ATOM 587 C C . ILE A 1 81 ? 27.996 -3.165 -33.543 1.00 95.56 81 ILE A C 1
ATOM 589 O O . ILE A 1 81 ? 27.114 -3.995 -33.327 1.00 95.56 81 ILE A O 1
ATOM 593 N N . VAL A 1 82 ? 29.215 -3.272 -33.002 1.00 97.06 82 VAL A N 1
ATOM 594 C CA . VAL A 1 82 ? 29.610 -4.416 -32.160 1.00 97.06 82 VAL A CA 1
ATOM 595 C C . VAL A 1 82 ? 28.805 -4.459 -30.857 1.00 97.06 82 VAL A C 1
ATOM 597 O O . VAL A 1 82 ? 28.314 -5.521 -30.474 1.00 97.06 82 VAL A O 1
ATOM 600 N N . ILE A 1 83 ? 28.601 -3.310 -30.204 1.00 96.06 83 ILE A N 1
ATOM 601 C CA . ILE A 1 83 ? 27.761 -3.218 -28.997 1.00 96.06 83 ILE A CA 1
ATOM 602 C C . ILE A 1 83 ? 26.316 -3.611 -29.319 1.00 96.06 83 ILE A C 1
ATOM 604 O O . ILE A 1 83 ? 25.713 -4.405 -28.597 1.00 96.06 83 ILE A O 1
ATOM 608 N N . THR A 1 84 ? 25.774 -3.105 -30.429 1.00 95.44 84 THR A N 1
ATOM 609 C CA . THR A 1 84 ? 24.415 -3.438 -30.875 1.00 95.44 84 THR A CA 1
ATOM 610 C C . THR A 1 84 ? 24.281 -4.931 -31.134 1.00 95.44 84 THR A C 1
ATOM 612 O O . THR A 1 84 ? 23.293 -5.522 -30.709 1.00 95.44 84 THR A O 1
ATOM 615 N N . LEU A 1 85 ? 25.269 -5.568 -31.769 1.00 95.56 85 LEU A N 1
ATOM 616 C CA . LEU A 1 85 ? 25.273 -7.014 -31.984 1.00 95.56 85 LEU A CA 1
ATOM 617 C C . LEU A 1 85 ? 25.240 -7.780 -30.654 1.00 95.56 85 LEU A C 1
ATOM 619 O O . LEU A 1 85 ? 24.456 -8.715 -30.516 1.00 95.56 85 LEU A O 1
ATOM 623 N N . GLY A 1 86 ? 26.033 -7.357 -29.665 1.00 96.56 86 GLY A N 1
ATOM 624 C CA . GLY A 1 86 ? 26.042 -7.956 -28.328 1.00 96.56 86 GLY A CA 1
ATOM 625 C C . GLY A 1 86 ? 24.692 -7.839 -27.614 1.00 96.56 86 GLY A C 1
ATOM 626 O O . GLY A 1 86 ? 24.160 -8.839 -27.132 1.00 96.56 86 GLY A O 1
ATOM 627 N N . ILE A 1 87 ? 24.098 -6.642 -27.608 1.00 94.88 87 ILE A N 1
ATOM 628 C CA . ILE A 1 87 ? 22.769 -6.402 -27.022 1.00 94.88 87 ILE A CA 1
ATOM 629 C C . ILE A 1 87 ? 21.698 -7.204 -27.771 1.00 94.88 87 ILE A C 1
ATOM 631 O O . ILE A 1 87 ? 20.858 -7.837 -27.142 1.00 94.88 87 ILE A O 1
ATOM 635 N N . THR A 1 88 ? 21.749 -7.234 -29.104 1.00 94.31 88 THR A N 1
ATOM 636 C CA . THR A 1 88 ? 20.796 -7.976 -29.945 1.00 94.31 88 THR A CA 1
ATOM 637 C C . THR A 1 88 ? 20.879 -9.475 -29.663 1.00 94.31 88 THR A C 1
ATOM 639 O O . THR A 1 88 ? 19.850 -10.116 -29.477 1.00 94.31 88 THR A O 1
ATOM 642 N N . ALA A 1 89 ? 22.086 -10.042 -29.564 1.00 95.81 89 ALA A N 1
ATOM 643 C CA . ALA A 1 89 ? 22.278 -11.449 -29.222 1.00 95.81 89 ALA A CA 1
ATOM 644 C C . ALA A 1 89 ? 21.758 -11.773 -27.811 1.00 95.81 89 ALA A C 1
ATOM 646 O O . ALA A 1 89 ? 21.101 -12.795 -27.616 1.00 95.81 89 ALA A O 1
ATOM 647 N N . PHE A 1 90 ? 22.005 -10.889 -26.841 1.00 94.75 90 PHE A N 1
ATOM 648 C CA . PHE A 1 90 ? 21.508 -11.038 -25.473 1.00 94.75 90 PHE A CA 1
ATOM 649 C C . PHE A 1 90 ? 19.976 -10.976 -25.395 1.00 94.75 90 PHE A C 1
ATOM 651 O O . PHE A 1 90 ? 19.349 -11.877 -24.838 1.00 94.75 90 PHE A O 1
ATOM 658 N N . LEU A 1 91 ? 19.362 -9.955 -26.000 1.00 91.94 91 LEU A N 1
ATOM 659 C CA . LEU A 1 91 ? 17.907 -9.810 -26.071 1.00 91.94 91 LEU A CA 1
ATOM 660 C C . LEU A 1 91 ? 17.262 -10.997 -26.798 1.00 91.94 91 LEU A C 1
ATOM 662 O O . LEU A 1 91 ? 16.245 -11.510 -26.340 1.00 91.94 91 LEU A O 1
ATOM 666 N N . LEU A 1 92 ? 17.873 -11.480 -27.883 1.00 92.88 92 LEU A N 1
ATOM 667 C CA . LEU A 1 92 ? 17.398 -12.656 -28.610 1.00 92.88 92 LEU A CA 1
ATOM 668 C C . LEU A 1 92 ? 17.479 -13.928 -27.753 1.00 92.88 92 LEU A C 1
ATOM 670 O O . LEU A 1 92 ? 16.544 -14.726 -27.759 1.00 92.88 92 LEU A O 1
ATOM 674 N N . ALA A 1 93 ? 18.555 -14.111 -26.982 1.00 94.25 93 ALA A N 1
ATOM 675 C CA . ALA A 1 93 ? 18.678 -15.228 -26.049 1.00 94.25 93 ALA A CA 1
ATOM 676 C C . ALA A 1 93 ? 17.614 -15.169 -24.940 1.00 94.25 93 ALA A C 1
ATOM 678 O O . ALA A 1 93 ? 17.028 -16.199 -24.602 1.00 94.25 93 ALA A O 1
ATOM 679 N N . MET A 1 94 ? 17.317 -13.977 -24.410 1.00 91.44 94 MET A N 1
ATOM 680 C CA . MET A 1 94 ? 16.228 -13.786 -23.446 1.00 91.44 94 MET A CA 1
ATOM 681 C C . MET A 1 94 ? 14.855 -14.049 -24.064 1.00 91.44 94 MET A C 1
ATOM 683 O O . MET A 1 94 ? 14.049 -14.734 -23.444 1.00 91.44 94 MET A O 1
ATOM 687 N N . ALA A 1 95 ? 14.600 -13.583 -25.289 1.00 89.38 95 ALA A N 1
ATOM 688 C CA . ALA A 1 95 ? 13.355 -13.859 -26.004 1.00 89.38 95 ALA A CA 1
ATOM 689 C C . ALA A 1 95 ? 13.165 -15.353 -26.260 1.00 89.38 95 ALA A C 1
ATOM 691 O O . ALA A 1 95 ? 12.102 -15.900 -25.978 1.00 89.38 95 ALA A O 1
ATOM 692 N N . TYR A 1 96 ? 14.220 -16.040 -26.696 1.00 91.88 96 TYR A N 1
ATOM 693 C CA . TYR A 1 96 ? 14.201 -17.490 -26.849 1.00 91.88 96 TYR A CA 1
ATOM 694 C C . TYR A 1 96 ? 13.928 -18.203 -25.517 1.00 91.88 96 TYR A C 1
ATOM 696 O O . TYR A 1 96 ? 13.125 -19.135 -25.456 1.00 91.88 96 TYR A O 1
ATOM 704 N N . ARG A 1 97 ? 14.560 -17.747 -24.429 1.00 92.00 97 ARG A N 1
ATOM 705 C CA . ARG A 1 97 ? 14.356 -18.310 -23.091 1.00 92.00 97 ARG A CA 1
ATOM 706 C C . ARG A 1 97 ? 12.936 -18.077 -22.571 1.00 92.00 97 ARG A C 1
ATOM 708 O O . ARG A 1 97 ? 12.353 -19.007 -22.024 1.00 92.00 97 ARG A O 1
ATOM 715 N N . SER A 1 98 ? 12.394 -16.875 -22.744 1.00 88.44 98 SER A N 1
ATOM 716 C CA . SER A 1 98 ? 11.019 -16.518 -22.377 1.00 88.44 98 SER A CA 1
ATOM 717 C C . SER A 1 98 ? 10.018 -17.379 -23.148 1.00 88.44 98 SER A C 1
ATOM 719 O O . SER A 1 98 ? 9.191 -18.049 -22.532 1.00 88.44 98 SER A O 1
ATOM 721 N N . TRP A 1 99 ? 10.200 -17.518 -24.466 1.00 89.31 99 TRP A N 1
ATOM 722 C CA . TRP A 1 99 ? 9.361 -18.388 -25.288 1.00 89.31 99 TRP A CA 1
ATOM 723 C C . TRP A 1 99 ? 9.413 -19.857 -24.847 1.00 89.31 99 TRP A C 1
ATOM 725 O O . TRP A 1 99 ? 8.382 -20.525 -24.800 1.00 89.31 99 TRP A O 1
ATOM 735 N N . GLN A 1 100 ? 10.587 -20.365 -24.460 1.00 91.06 100 GLN A N 1
ATOM 736 C CA . GLN A 1 100 ? 10.728 -21.731 -23.945 1.00 91.06 100 GLN A CA 1
ATOM 737 C C . GLN A 1 100 ? 9.975 -21.953 -22.619 1.00 91.06 100 GLN A C 1
ATOM 739 O O . GLN A 1 100 ? 9.510 -23.064 -22.366 1.00 91.06 100 GLN A O 1
ATOM 744 N N . LEU A 1 101 ? 9.893 -20.932 -21.760 1.00 88.06 101 LEU A N 1
ATOM 745 C CA . LEU A 1 101 ? 9.274 -21.027 -20.435 1.00 88.06 101 LEU A CA 1
ATOM 746 C C . LEU A 1 101 ? 7.761 -20.774 -20.467 1.00 88.06 101 LEU A C 1
ATOM 748 O O . LEU A 1 101 ? 7.015 -21.477 -19.790 1.00 88.06 101 LEU A O 1
ATOM 752 N N . GLU A 1 102 ? 7.314 -19.788 -21.243 1.00 84.94 102 GLU A N 1
ATOM 753 C CA . GLU A 1 102 ? 5.942 -19.260 -21.197 1.00 84.94 102 GLU A CA 1
ATOM 754 C C . GLU A 1 102 ? 5.145 -19.517 -22.487 1.00 84.94 102 GLU A C 1
ATOM 756 O O . GLU A 1 102 ? 3.930 -19.323 -22.521 1.00 84.94 102 GLU A O 1
ATOM 761 N N . GLY A 1 103 ? 5.803 -19.970 -23.559 1.00 84.94 103 GLY A N 1
ATOM 762 C CA . GLY A 1 103 ? 5.184 -20.199 -24.870 1.00 84.94 103 GLY A CA 1
ATOM 763 C C . GLY A 1 103 ? 4.876 -18.920 -25.660 1.00 84.94 103 GLY A C 1
ATOM 764 O O . GLY A 1 103 ? 4.328 -19.000 -26.759 1.00 84.94 103 GLY A O 1
ATOM 765 N N . ASN A 1 104 ? 5.225 -17.750 -25.124 1.00 85.19 104 ASN A N 1
ATOM 766 C CA . ASN A 1 104 ? 5.136 -16.441 -25.768 1.00 85.19 104 ASN A CA 1
ATOM 767 C C . ASN A 1 104 ? 6.334 -15.570 -25.341 1.00 85.19 104 ASN A C 1
ATOM 769 O O . ASN A 1 104 ? 7.090 -15.961 -24.457 1.00 85.19 104 ASN A O 1
ATOM 773 N N . ASP A 1 105 ? 6.530 -14.432 -26.004 1.00 85.00 105 ASP A N 1
ATOM 774 C CA . ASP A 1 105 ? 7.600 -13.464 -25.729 1.00 85.00 105 ASP A CA 1
ATOM 775 C C . ASP A 1 105 ? 7.046 -12.113 -25.233 1.00 85.00 105 ASP A C 1
ATOM 777 O O . ASP A 1 105 ? 7.640 -11.058 -25.473 1.00 85.00 105 ASP A O 1
ATOM 781 N N . GLU A 1 106 ? 5.872 -12.124 -24.598 1.00 85.19 106 GLU A N 1
ATOM 782 C CA . GLU A 1 106 ? 5.187 -10.926 -24.120 1.00 85.19 106 GLU A CA 1
ATOM 783 C C . GLU A 1 106 ? 5.688 -10.540 -22.722 1.00 85.19 106 GLU A C 1
ATOM 785 O O . GLU A 1 106 ? 5.714 -11.353 -21.801 1.00 85.19 106 GLU A O 1
ATOM 790 N N . VAL A 1 107 ? 6.078 -9.276 -22.541 1.00 82.50 107 VAL A N 1
ATOM 791 C CA . VAL A 1 107 ? 6.489 -8.760 -21.229 1.00 82.50 107 VAL A CA 1
ATOM 792 C C . VAL A 1 107 ? 5.264 -8.681 -20.314 1.00 82.50 107 VAL A C 1
ATOM 794 O O . VAL A 1 107 ? 4.342 -7.896 -20.557 1.00 82.50 107 VAL A O 1
ATOM 797 N N . GLN A 1 108 ? 5.246 -9.514 -19.272 1.00 77.00 108 GLN A N 1
ATOM 798 C CA . GLN A 1 108 ? 4.129 -9.619 -18.332 1.00 77.00 108 GLN A CA 1
ATOM 799 C C . GLN A 1 108 ? 4.075 -8.434 -17.365 1.00 77.00 108 GLN A C 1
ATOM 801 O O . GLN A 1 108 ? 5.098 -7.851 -17.008 1.00 77.00 108 GLN A O 1
ATOM 806 N N . ASP A 1 109 ? 2.864 -8.121 -16.905 1.00 79.75 109 ASP A N 1
ATOM 807 C CA . ASP A 1 109 ? 2.675 -7.184 -15.801 1.00 79.75 109 ASP A CA 1
ATOM 808 C C . ASP A 1 109 ? 2.971 -7.907 -14.486 1.00 79.75 109 ASP A C 1
ATOM 810 O O . ASP A 1 109 ? 2.511 -9.035 -14.276 1.00 79.75 109 ASP A O 1
ATOM 814 N N . ASP A 1 110 ? 3.689 -7.253 -13.580 1.00 79.31 110 ASP A N 1
ATOM 815 C CA . ASP A 1 110 ? 4.006 -7.845 -12.288 1.00 79.31 110 ASP A CA 1
ATOM 816 C C . ASP A 1 110 ? 2.720 -8.106 -11.473 1.00 79.31 110 ASP A C 1
ATOM 818 O O . ASP A 1 110 ? 1.850 -7.242 -11.291 1.00 79.31 110 ASP A O 1
ATOM 822 N N . ALA A 1 111 ? 2.579 -9.333 -10.966 1.00 74.56 111 ALA A N 1
ATOM 823 C CA . ALA A 1 111 ? 1.464 -9.727 -10.115 1.00 74.56 111 ALA A CA 1
ATOM 824 C C . ALA A 1 111 ? 1.416 -8.906 -8.816 1.00 74.56 111 ALA A C 1
ATOM 826 O O . ALA A 1 111 ? 0.331 -8.706 -8.256 1.00 74.56 111 ALA A O 1
ATOM 827 N N . GLU A 1 112 ? 2.564 -8.441 -8.332 1.00 70.44 112 GLU A N 1
ATOM 828 C CA . GLU A 1 112 ? 2.675 -7.580 -7.163 1.00 70.44 112 GLU A CA 1
ATOM 829 C C . GLU A 1 112 ? 2.169 -6.162 -7.454 1.00 70.44 112 GLU A C 1
ATOM 831 O O . GLU A 1 112 ? 1.299 -5.665 -6.727 1.00 70.44 112 GLU A O 1
ATOM 836 N N . ASP A 1 113 ? 2.559 -5.577 -8.589 1.00 75.56 113 ASP A N 1
ATOM 837 C CA . ASP A 1 113 ? 2.041 -4.285 -9.056 1.00 75.56 113 ASP A CA 1
ATOM 838 C C . ASP A 1 113 ? 0.516 -4.321 -9.206 1.00 75.56 113 ASP A C 1
ATOM 840 O O . ASP A 1 113 ? -0.207 -3.435 -8.730 1.00 75.56 113 ASP A O 1
ATOM 844 N N . LEU A 1 114 ? -0.018 -5.407 -9.774 1.00 73.56 114 LEU A N 1
ATOM 845 C CA . LEU A 1 114 ? -1.462 -5.607 -9.886 1.00 73.56 114 LEU A CA 1
ATOM 846 C C . LEU A 1 114 ? -2.153 -5.706 -8.514 1.00 73.56 114 LEU A C 1
ATOM 848 O O . LEU A 1 114 ? -3.288 -5.233 -8.363 1.00 73.56 114 LEU A O 1
ATOM 852 N N . ARG A 1 115 ? -1.507 -6.288 -7.494 1.00 68.38 115 ARG A N 1
ATOM 853 C CA . ARG A 1 115 ? -2.040 -6.356 -6.117 1.00 68.38 115 ARG A CA 1
ATOM 854 C C . ARG A 1 115 ? -2.044 -4.985 -5.439 1.00 68.38 115 ARG A C 1
ATOM 856 O O . ARG A 1 115 ? -3.027 -4.655 -4.759 1.00 68.38 115 ARG A O 1
ATOM 863 N N . ILE A 1 116 ? -1.003 -4.179 -5.654 1.00 71.12 116 ILE A N 1
ATOM 864 C CA . ILE A 1 116 ? -0.900 -2.800 -5.154 1.00 71.12 116 ILE A CA 1
ATOM 865 C C . ILE A 1 116 ? -1.990 -1.931 -5.792 1.00 71.12 116 ILE A C 1
ATOM 867 O O . ILE A 1 116 ? -2.759 -1.287 -5.070 1.00 71.12 116 ILE A O 1
ATOM 871 N N . VAL A 1 117 ? -2.151 -1.991 -7.120 1.00 69.38 117 VAL A N 1
ATOM 872 C CA . VAL A 1 117 ? -3.184 -1.245 -7.866 1.00 69.38 117 VAL A CA 1
ATOM 873 C C . VAL A 1 117 ? -4.598 -1.629 -7.413 1.00 69.38 117 VAL A C 1
ATOM 875 O O . VAL A 1 117 ? -5.448 -0.760 -7.186 1.00 69.38 117 VAL A O 1
ATOM 878 N N . ARG A 1 118 ? -4.875 -2.923 -7.195 1.00 68.69 118 ARG A N 1
ATOM 879 C CA . ARG A 1 118 ? -6.174 -3.373 -6.647 1.00 68.69 118 ARG A CA 1
ATOM 880 C C . ARG A 1 118 ? -6.374 -2.977 -5.180 1.00 68.69 118 ARG A C 1
ATOM 882 O O . ARG A 1 118 ? -7.509 -2.994 -4.677 1.00 68.69 118 ARG A O 1
ATOM 889 N N . GLY A 1 119 ? -5.304 -2.586 -4.488 1.00 63.41 119 GLY A N 1
ATOM 890 C CA . GLY A 1 119 ? -5.308 -2.150 -3.096 1.00 63.41 119 GLY A CA 1
ATOM 891 C C . GLY A 1 119 ? -5.756 -3.247 -2.133 1.00 63.41 119 GLY A C 1
ATOM 892 O O . GLY A 1 119 ? -6.351 -2.940 -1.093 1.00 63.41 119 GLY A O 1
ATOM 893 N N . GLU A 1 120 ? -5.552 -4.518 -2.486 1.00 61.81 120 GLU A N 1
ATOM 894 C CA . GLU A 1 120 ? -6.067 -5.663 -1.727 1.00 61.81 120 GLU A CA 1
ATOM 895 C C . GLU A 1 120 ? -5.487 -5.695 -0.304 1.00 61.81 120 GLU A C 1
ATOM 897 O O . GLU A 1 120 ? -6.251 -5.837 0.659 1.00 61.81 120 GLU A O 1
ATOM 902 N N . GLY A 1 121 ? -4.191 -5.403 -0.146 1.00 66.31 121 GLY A N 1
ATOM 903 C CA . GLY A 1 121 ? -3.526 -5.307 1.159 1.00 66.31 121 GLY A CA 1
ATOM 904 C C . GLY A 1 121 ? -4.108 -4.199 2.047 1.00 66.31 121 GLY A C 1
ATOM 905 O O . GL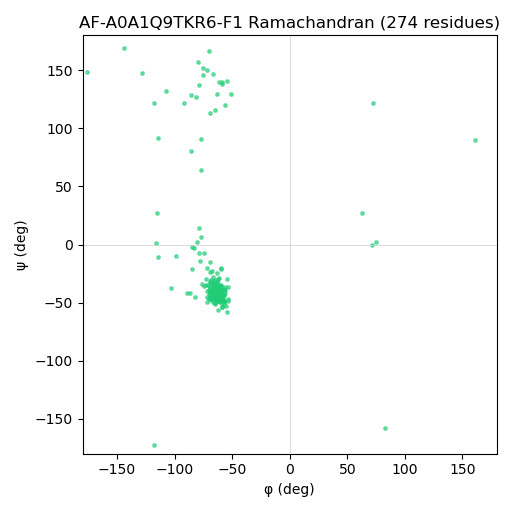Y A 1 121 ? -4.644 -4.454 3.132 1.00 66.31 121 GLY A O 1
ATOM 906 N N . ILE A 1 122 ? -4.118 -2.956 1.556 1.00 67.81 122 ILE A N 1
ATOM 907 C CA . ILE A 1 122 ? -4.581 -1.786 2.325 1.00 67.81 122 ILE A CA 1
ATOM 908 C C . ILE A 1 122 ? -6.073 -1.904 2.683 1.00 67.81 122 ILE A C 1
ATOM 910 O O . ILE A 1 122 ? -6.500 -1.563 3.797 1.00 67.81 122 ILE A O 1
ATOM 914 N N . ARG A 1 123 ? -6.906 -2.406 1.761 1.00 71.56 123 ARG A N 1
ATOM 915 C CA . ARG A 1 123 ? -8.353 -2.566 1.985 1.00 71.56 123 ARG A CA 1
ATOM 916 C C . ARG A 1 123 ? -8.647 -3.663 3.007 1.00 71.56 123 ARG A C 1
ATOM 918 O O . ARG A 1 123 ? -9.524 -3.453 3.856 1.00 71.56 123 ARG A O 1
ATOM 925 N N . ALA A 1 124 ? -7.939 -4.791 2.966 1.00 76.25 124 ALA A N 1
ATOM 926 C CA . ALA A 1 124 ? -8.107 -5.886 3.921 1.00 76.25 124 ALA A CA 1
ATOM 927 C C . ALA A 1 124 ? -7.750 -5.447 5.350 1.00 76.25 124 ALA A C 1
ATOM 929 O O . ALA A 1 124 ? -8.568 -5.590 6.268 1.00 76.25 124 ALA A O 1
ATOM 930 N N . VAL A 1 125 ? -6.598 -4.791 5.516 1.00 76.81 125 VAL A N 1
ATOM 931 C CA . VAL A 1 125 ? -6.134 -4.237 6.798 1.00 76.81 125 VAL A CA 1
ATOM 932 C C . VAL A 1 125 ? -7.142 -3.221 7.348 1.00 76.81 125 VAL A C 1
ATOM 934 O O . VAL A 1 125 ? -7.590 -3.307 8.498 1.00 76.81 125 VAL A O 1
ATOM 937 N N . ARG A 1 126 ? -7.620 -2.294 6.506 1.00 79.00 126 ARG A N 1
ATOM 938 C CA . ARG A 1 126 ? -8.628 -1.300 6.911 1.00 79.00 126 ARG A CA 1
ATOM 939 C C . ARG A 1 126 ? -9.955 -1.947 7.321 1.00 79.00 126 ARG A C 1
ATOM 941 O O . ARG A 1 126 ? -10.595 -1.475 8.268 1.00 79.00 126 ARG A O 1
ATOM 948 N N . ARG A 1 127 ? -10.391 -3.014 6.639 1.00 84.25 127 ARG A N 1
ATOM 949 C CA . ARG A 1 127 ? -11.600 -3.783 6.996 1.00 84.25 127 ARG A CA 1
ATOM 950 C C . ARG A 1 127 ? -11.437 -4.485 8.347 1.00 84.25 127 ARG A C 1
ATOM 952 O O . ARG A 1 127 ? -12.368 -4.415 9.155 1.00 84.25 127 ARG A O 1
ATOM 959 N N . ARG A 1 128 ? -10.275 -5.086 8.622 1.00 83.00 128 ARG A N 1
ATOM 960 C CA . ARG A 1 128 ? -9.957 -5.736 9.906 1.00 83.00 128 ARG A CA 1
ATOM 961 C C . ARG A 1 128 ? -10.065 -4.749 11.068 1.00 83.00 128 ARG A C 1
ATOM 963 O O . ARG A 1 128 ? -10.897 -4.941 11.956 1.00 83.00 128 ARG A O 1
ATOM 970 N N . PHE A 1 129 ? -9.370 -3.614 10.978 1.00 83.69 129 PHE A N 1
ATOM 971 C CA . PHE A 1 129 ? -9.418 -2.571 12.008 1.00 83.69 129 PHE A CA 1
ATOM 972 C C . PHE A 1 129 ? -10.822 -1.986 12.217 1.00 83.69 129 PHE A C 1
ATOM 974 O O . PHE A 1 129 ? -11.214 -1.665 13.342 1.00 83.69 129 PHE A O 1
ATOM 981 N N . ARG A 1 130 ? -11.625 -1.851 11.150 1.00 86.56 130 ARG A N 1
ATOM 982 C CA . ARG A 1 130 ? -13.033 -1.432 11.273 1.00 86.56 130 ARG A CA 1
ATOM 983 C C . ARG A 1 130 ? -13.865 -2.452 12.055 1.00 86.56 130 ARG A C 1
ATOM 985 O O . ARG A 1 130 ? -14.666 -2.035 12.892 1.00 86.56 130 ARG A O 1
ATOM 992 N N . ARG A 1 131 ? -13.695 -3.755 11.801 1.00 88.44 131 ARG A N 1
ATOM 993 C CA . ARG A 1 131 ? -14.410 -4.830 12.518 1.00 88.44 131 ARG A CA 1
ATOM 994 C C . ARG A 1 131 ? -14.036 -4.857 13.996 1.00 88.44 131 ARG A C 1
ATOM 996 O O . ARG A 1 131 ? -14.919 -4.888 14.846 1.00 88.44 131 ARG A O 1
ATOM 1003 N N . GLU A 1 132 ? -12.754 -4.760 14.303 1.00 87.31 132 GLU A N 1
ATOM 1004 C CA . GLU A 1 132 ? -12.258 -4.818 15.676 1.00 87.31 132 GLU A CA 1
ATOM 1005 C C . GLU A 1 132 ? -12.693 -3.599 16.504 1.00 87.31 132 GLU A C 1
ATOM 1007 O O . GLU A 1 132 ? -13.201 -3.735 17.616 1.00 87.31 132 GLU A O 1
ATOM 1012 N N . ARG A 1 133 ? -12.666 -2.394 15.913 1.00 88.50 133 ARG A N 1
ATOM 1013 C CA . ARG A 1 133 ? -13.256 -1.197 16.541 1.00 88.50 133 ARG A CA 1
ATOM 1014 C C . ARG A 1 133 ? -14.757 -1.337 16.796 1.00 88.50 133 ARG A C 1
ATOM 1016 O O . ARG A 1 133 ? -15.250 -0.801 17.788 1.00 88.50 133 ARG A O 1
ATOM 1023 N N . ARG A 1 134 ? -15.499 -1.996 15.897 1.00 90.31 134 ARG A N 1
ATOM 1024 C CA . ARG A 1 134 ? -16.937 -2.258 16.083 1.00 90.31 134 ARG A CA 1
ATOM 1025 C C . ARG A 1 134 ? -17.177 -3.226 17.242 1.00 90.31 134 ARG A C 1
ATOM 1027 O O . ARG A 1 134 ? -18.050 -2.930 18.051 1.00 90.31 134 ARG A O 1
ATOM 1034 N N . ARG A 1 135 ? -16.380 -4.296 17.351 1.00 91.00 135 ARG A N 1
ATOM 1035 C CA . ARG A 1 135 ? -16.417 -5.250 18.476 1.00 91.00 135 ARG A CA 1
ATOM 1036 C C . ARG A 1 135 ? -16.159 -4.550 19.807 1.00 91.00 135 ARG A C 1
ATOM 1038 O O . ARG A 1 135 ? -17.054 -4.512 20.635 1.00 91.00 135 ARG A O 1
ATOM 1045 N N . LEU A 1 136 ? -15.054 -3.809 19.928 1.00 89.56 136 LEU A N 1
ATOM 1046 C CA . LEU A 1 136 ? -14.745 -3.058 21.152 1.00 89.56 136 LEU A CA 1
ATOM 1047 C C . LEU A 1 136 ? -15.868 -2.080 21.552 1.00 89.56 136 LEU A C 1
ATOM 1049 O O . LEU A 1 136 ? -16.172 -1.904 22.728 1.00 89.56 136 LEU A O 1
ATOM 1053 N N . ARG A 1 137 ? -16.506 -1.412 20.581 1.00 91.19 137 ARG A N 1
ATOM 1054 C CA . ARG A 1 137 ? -17.662 -0.538 20.856 1.00 91.19 137 ARG A CA 1
ATOM 1055 C C . ARG A 1 137 ? -18.907 -1.310 21.292 1.00 91.19 137 ARG A C 1
ATOM 1057 O O . ARG A 1 137 ? -19.733 -0.733 21.997 1.00 91.19 137 ARG A O 1
ATOM 1064 N N . ALA A 1 138 ? -19.100 -2.537 20.821 1.00 92.62 138 ALA A N 1
ATOM 1065 C CA . ALA A 1 138 ? -20.173 -3.408 21.284 1.00 92.62 138 ALA A CA 1
ATOM 1066 C C . ALA A 1 138 ? -19.895 -3.868 22.721 1.00 92.62 138 ALA A C 1
ATOM 1068 O O . ALA A 1 138 ? -20.750 -3.656 23.573 1.00 92.62 138 ALA A O 1
ATOM 1069 N N . ASP A 1 139 ? -18.675 -4.320 23.013 1.00 92.25 139 ASP A N 1
ATOM 1070 C CA . ASP A 1 139 ? -18.274 -4.783 24.348 1.00 92.25 139 ASP A CA 1
ATOM 1071 C C . ASP A 1 139 ? -18.410 -3.673 25.397 1.00 92.25 139 ASP A C 1
ATOM 1073 O O . ASP A 1 139 ? -19.013 -3.868 26.445 1.00 92.25 139 ASP A O 1
ATOM 1077 N N . ILE A 1 140 ? -17.943 -2.455 25.092 1.00 90.44 140 ILE A N 1
ATOM 1078 C CA . ILE A 1 140 ? -18.092 -1.303 25.999 1.00 90.44 140 ILE A CA 1
ATOM 1079 C C . ILE A 1 140 ? -19.573 -0.966 26.240 1.00 90.44 140 ILE A C 1
ATOM 1081 O O . ILE A 1 140 ? -19.930 -0.515 27.329 1.00 90.44 140 ILE A O 1
ATOM 1085 N N . ARG A 1 141 ? -20.439 -1.127 25.230 1.00 93.44 141 ARG A N 1
ATOM 1086 C CA . ARG A 1 141 ? -21.885 -0.905 25.396 1.00 93.44 141 ARG A CA 1
ATOM 1087 C C . ARG A 1 141 ? -22.508 -1.988 26.271 1.00 93.44 141 ARG A C 1
ATOM 1089 O O . ARG A 1 141 ? -23.271 -1.634 27.160 1.00 93.44 141 ARG A O 1
ATOM 1096 N N . ALA A 1 142 ? -22.136 -3.249 26.064 1.00 92.62 142 ALA A N 1
ATOM 1097 C CA . ALA A 1 142 ? -22.588 -4.366 26.885 1.00 92.62 142 ALA A CA 1
ATOM 1098 C C . ALA A 1 142 ? -22.169 -4.187 28.353 1.00 92.62 142 ALA A C 1
ATOM 1100 O O . ALA A 1 142 ? -23.025 -4.200 29.226 1.00 92.62 142 ALA A O 1
ATOM 1101 N N . GLN A 1 143 ? -20.897 -3.866 28.617 1.00 91.06 143 GLN A N 1
ATOM 1102 C CA . GLN A 1 143 ? -20.395 -3.611 29.976 1.00 91.06 143 GLN A CA 1
ATOM 1103 C C . GLN A 1 143 ? -21.116 -2.450 30.677 1.00 91.06 143 GLN A C 1
ATOM 1105 O O . GLN A 1 143 ? -21.319 -2.472 31.886 1.00 91.06 143 GLN A O 1
ATOM 1110 N N . ARG A 1 144 ? -21.487 -1.401 29.930 1.00 91.50 144 ARG A N 1
ATOM 1111 C CA . ARG A 1 144 ? -22.276 -0.286 30.477 1.00 91.50 144 ARG A CA 1
ATOM 1112 C C . ARG A 1 144 ? -23.696 -0.710 30.823 1.00 91.50 144 ARG A C 1
ATOM 1114 O O . ARG A 1 144 ? -24.184 -0.299 31.867 1.00 91.50 144 ARG A O 1
ATOM 1121 N N . ALA A 1 145 ? -24.337 -1.485 29.951 1.00 90.69 145 ALA A N 1
ATOM 1122 C CA . ALA A 1 145 ? -25.687 -1.984 30.177 1.00 90.69 145 ALA A CA 1
ATOM 1123 C C . ALA A 1 145 ? -25.731 -2.937 31.380 1.00 90.69 145 ALA A C 1
ATOM 1125 O O . ALA A 1 145 ? -26.607 -2.804 32.224 1.00 90.69 145 ALA A O 1
ATOM 1126 N N . GLU A 1 146 ? -24.744 -3.827 31.499 1.00 90.81 146 GLU A N 1
ATOM 1127 C CA . GLU A 1 146 ? -24.576 -4.713 32.653 1.00 90.81 146 GLU A CA 1
ATOM 1128 C C . GLU A 1 146 ? -24.393 -3.912 33.946 1.00 90.81 146 GLU A C 1
ATOM 1130 O O . GLU A 1 146 ? -25.126 -4.126 34.904 1.00 90.81 146 GLU A O 1
ATOM 1135 N N . LEU A 1 147 ? -23.500 -2.912 33.956 1.00 89.56 147 LEU A N 1
ATOM 1136 C CA . LEU A 1 147 ? -23.322 -2.048 35.125 1.00 89.56 147 LEU A CA 1
ATOM 1137 C C . LEU A 1 147 ? -24.612 -1.304 35.498 1.00 89.56 147 LEU A C 1
ATOM 1139 O O . LEU A 1 147 ? -24.944 -1.215 36.676 1.00 89.56 147 LEU A O 1
ATOM 1143 N N . GLN A 1 148 ? -25.334 -0.769 34.509 1.00 90.44 148 GLN A N 1
ATOM 1144 C CA . GLN A 1 148 ? -26.616 -0.101 34.741 1.00 90.44 148 GLN A CA 1
ATOM 1145 C C . GLN A 1 148 ? -27.662 -1.056 35.315 1.00 90.44 148 GLN A C 1
ATOM 1147 O O . GLN A 1 148 ? -28.400 -0.653 36.207 1.00 90.44 148 GLN A O 1
ATOM 1152 N N . ALA A 1 149 ? -27.711 -2.305 34.849 1.00 89.38 149 ALA A N 1
ATOM 1153 C CA . ALA A 1 149 ? -28.596 -3.320 35.407 1.00 89.38 149 ALA A CA 1
ATOM 1154 C C . ALA A 1 149 ? -28.234 -3.646 36.865 1.00 89.38 149 ALA A C 1
ATOM 1156 O O . ALA A 1 149 ? -29.128 -3.726 37.703 1.00 89.38 149 ALA A O 1
ATOM 1157 N N . THR A 1 150 ? -26.941 -3.758 37.190 1.00 89.50 150 THR A N 1
ATOM 1158 C CA . THR A 1 150 ? -26.478 -3.970 38.571 1.00 89.50 150 THR A CA 1
ATOM 1159 C C . THR A 1 150 ? -26.847 -2.802 39.484 1.00 89.50 150 THR A C 1
ATOM 1161 O O . THR A 1 150 ? -27.346 -3.030 40.582 1.00 89.50 150 THR A O 1
ATOM 1164 N N . ILE A 1 151 ? -26.643 -1.559 39.029 1.00 86.75 151 ILE A N 1
ATOM 1165 C CA . ILE A 1 151 ? -27.032 -0.355 39.783 1.00 86.75 151 ILE A CA 1
ATOM 1166 C C . ILE A 1 151 ? -28.551 -0.333 39.987 1.00 86.75 151 ILE A C 1
ATOM 1168 O O . ILE A 1 151 ? -29.003 -0.227 41.117 1.00 86.75 151 ILE A O 1
ATOM 1172 N N . ALA A 1 152 ? -29.342 -0.547 38.933 1.00 87.38 152 ALA A N 1
ATOM 1173 C CA . ALA A 1 152 ? -30.802 -0.549 39.034 1.00 87.38 152 ALA A CA 1
ATOM 1174 C C . ALA A 1 152 ? -31.340 -1.639 39.981 1.00 87.38 152 ALA A C 1
ATOM 1176 O O . ALA A 1 152 ? -32.319 -1.415 40.694 1.00 87.38 152 ALA A O 1
ATOM 1177 N N . ALA A 1 153 ? -30.711 -2.818 40.007 1.00 87.75 153 ALA A N 1
ATOM 1178 C CA . ALA A 1 153 ? -31.065 -3.882 40.943 1.00 87.75 153 ALA A CA 1
ATOM 1179 C C . ALA A 1 153 ? -30.745 -3.497 42.398 1.00 87.75 153 ALA A C 1
ATOM 1181 O O . ALA A 1 153 ? -31.565 -3.744 43.283 1.00 87.75 153 ALA A O 1
ATOM 1182 N N . ALA A 1 154 ? -29.590 -2.866 42.637 1.00 86.50 154 ALA A N 1
ATOM 1183 C CA . ALA A 1 154 ? -29.215 -2.350 43.953 1.00 86.50 154 ALA A CA 1
ATOM 1184 C C . ALA A 1 154 ? -30.165 -1.228 44.412 1.00 86.50 154 ALA A C 1
ATOM 1186 O O . ALA A 1 154 ? -30.694 -1.297 45.522 1.00 86.50 154 ALA A O 1
ATOM 1187 N N . ASP A 1 155 ? -30.479 -0.273 43.530 1.00 84.50 155 ASP A N 1
ATOM 1188 C CA . ASP A 1 155 ? -31.427 0.817 43.790 1.00 84.50 155 ASP A CA 1
ATOM 1189 C C . ASP A 1 155 ? -32.804 0.274 44.202 1.00 84.50 155 ASP A C 1
ATOM 1191 O O . ASP A 1 155 ? -33.432 0.780 45.133 1.00 84.50 155 ASP A O 1
ATOM 1195 N N . ALA A 1 156 ? -33.285 -0.780 43.533 1.00 86.88 156 ALA A N 1
ATOM 1196 C CA . ALA A 1 156 ? -34.566 -1.407 43.847 1.00 86.88 156 ALA A CA 1
ATOM 1197 C C . ALA A 1 156 ? -34.575 -2.061 45.240 1.00 86.88 156 ALA A C 1
ATOM 1199 O O . ALA A 1 156 ? -35.548 -1.910 45.987 1.00 86.88 156 ALA A O 1
ATOM 1200 N N . GLN A 1 157 ? -33.495 -2.760 45.607 1.00 84.94 157 GLN A N 1
ATOM 1201 C CA . GLN A 1 157 ? -33.341 -3.348 46.942 1.00 84.94 157 GLN A CA 1
ATOM 1202 C C . GLN A 1 157 ? -33.295 -2.264 48.021 1.00 84.94 157 GLN A C 1
ATOM 1204 O O . GLN A 1 157 ? -33.986 -2.366 49.038 1.00 84.94 157 GLN A O 1
ATOM 1209 N N . GLU A 1 158 ? -32.543 -1.194 47.781 1.00 83.25 158 GLU A N 1
ATOM 1210 C CA . GLU A 1 158 ? -32.408 -0.112 48.744 1.00 83.25 158 GLU A CA 1
ATOM 1211 C C . GLU A 1 158 ? -33.706 0.689 48.893 1.00 83.25 158 GLU A C 1
ATOM 1213 O O . GLU A 1 158 ? -34.098 1.024 50.010 1.00 83.25 158 GLU A O 1
ATOM 1218 N N . LEU A 1 159 ? -34.437 0.952 47.806 1.00 86.12 159 LEU A N 1
ATOM 1219 C CA . LEU A 1 159 ? -35.760 1.582 47.868 1.00 86.12 159 LEU A CA 1
ATOM 1220 C C . LEU A 1 159 ? -36.733 0.774 48.738 1.00 86.12 159 LEU A C 1
ATOM 1222 O O . LEU A 1 159 ? -37.487 1.368 49.517 1.00 86.12 159 LEU A O 1
ATOM 1226 N N . ALA A 1 160 ? -36.688 -0.559 48.658 1.00 86.56 160 ALA A N 1
ATOM 1227 C CA . ALA A 1 160 ? -37.488 -1.433 49.511 1.00 86.56 160 ALA A CA 1
ATOM 1228 C C . ALA A 1 160 ? -37.082 -1.324 50.994 1.00 86.56 160 ALA A C 1
ATOM 1230 O O . ALA A 1 160 ? -37.947 -1.260 51.871 1.00 86.56 160 ALA A O 1
ATOM 1231 N N . GLU A 1 161 ? -35.785 -1.235 51.293 1.00 84.25 161 GLU A N 1
ATOM 1232 C CA . GLU A 1 161 ? -35.285 -1.055 52.661 1.00 84.25 161 GLU A CA 1
ATOM 1233 C C . GLU A 1 161 ? -35.617 0.339 53.223 1.00 84.25 161 GLU A C 1
ATOM 1235 O O . GLU A 1 161 ? -36.110 0.469 54.347 1.00 84.25 161 GLU A O 1
ATOM 1240 N N . GLN A 1 162 ? -35.470 1.393 52.415 1.00 83.94 162 GLN A N 1
ATOM 1241 C CA . GLN A 1 162 ? -35.884 2.750 52.774 1.00 83.94 162 GLN A CA 1
ATOM 1242 C C . GLN A 1 162 ? -37.392 2.827 53.044 1.00 83.94 162 GLN A C 1
ATOM 1244 O O . GLN A 1 162 ? -37.808 3.544 53.959 1.00 83.94 162 GLN A O 1
ATOM 1249 N N . ALA A 1 163 ? -38.214 2.112 52.269 1.00 87.06 163 ALA A N 1
ATOM 1250 C CA . ALA A 1 163 ? -39.655 2.030 52.490 1.00 87.06 163 ALA A CA 1
ATOM 1251 C C . ALA A 1 163 ? -39.985 1.354 53.830 1.00 87.06 163 ALA A C 1
ATOM 1253 O O . ALA A 1 163 ? -40.809 1.884 54.574 1.00 87.06 163 ALA A O 1
ATOM 1254 N N . ARG A 1 164 ? -39.288 0.263 54.187 1.00 87.31 164 ARG A N 1
ATOM 1255 C CA . ARG A 1 164 ? -39.426 -0.396 55.502 1.00 87.31 164 ARG A CA 1
ATOM 1256 C C . ARG A 1 164 ? -39.081 0.548 56.653 1.00 87.31 164 ARG A C 1
ATOM 1258 O O . ARG A 1 164 ? -39.899 0.736 57.546 1.00 87.31 164 ARG A O 1
ATOM 1265 N N . ILE A 1 165 ? -37.928 1.219 56.592 1.00 80.88 165 ILE A N 1
ATOM 1266 C CA . ILE A 1 165 ? -37.501 2.170 57.636 1.00 80.88 165 ILE A CA 1
ATOM 1267 C C . ILE A 1 165 ? -38.492 3.337 57.756 1.00 80.88 165 ILE A C 1
ATOM 1269 O O . ILE A 1 165 ? -38.813 3.781 58.857 1.00 80.88 165 ILE A O 1
ATOM 1273 N N . LYS A 1 166 ? -38.994 3.863 56.631 1.00 85.25 166 LYS A N 1
ATOM 1274 C CA . LYS A 1 166 ? -40.018 4.920 56.653 1.00 85.25 166 LYS A CA 1
ATOM 1275 C C . LYS A 1 166 ? -41.326 4.436 57.275 1.00 85.25 166 LYS A C 1
ATOM 1277 O O . LYS A 1 166 ? -41.918 5.197 58.034 1.00 85.25 166 LYS A O 1
ATOM 1282 N N . ALA A 1 167 ? -41.754 3.208 56.981 1.00 87.50 167 ALA A N 1
ATOM 1283 C CA . ALA A 1 167 ? -42.942 2.612 57.583 1.00 87.50 167 ALA A CA 1
ATOM 1284 C C . ALA A 1 167 ? -42.778 2.440 59.103 1.00 87.50 167 ALA A C 1
ATOM 1286 O O . ALA A 1 167 ? -43.685 2.803 59.845 1.00 87.50 167 ALA A O 1
ATOM 1287 N N . GLU A 1 168 ? -41.606 2.000 59.578 1.00 83.75 168 GLU A N 1
ATOM 1288 C CA . GLU A 1 168 ? -41.289 1.936 61.016 1.00 83.75 168 GLU A CA 1
ATOM 1289 C C . GLU A 1 168 ? -41.363 3.313 61.689 1.00 83.75 168 GLU A C 1
ATOM 1291 O O . GLU A 1 168 ? -41.924 3.451 62.775 1.00 83.75 168 GLU A O 1
ATOM 1296 N N . ILE A 1 169 ? -40.816 4.351 61.045 1.00 81.50 169 ILE A N 1
ATOM 1297 C CA . ILE A 1 169 ? -40.892 5.725 61.559 1.00 81.50 169 ILE A CA 1
ATOM 1298 C C . ILE A 1 169 ? -42.348 6.196 61.610 1.00 81.50 169 ILE A C 1
ATOM 1300 O O . ILE A 1 169 ? -42.750 6.770 62.617 1.00 81.50 169 ILE A O 1
ATOM 1304 N N . ALA A 1 170 ? -43.128 5.959 60.553 1.00 86.69 170 ALA A N 1
ATOM 1305 C CA . ALA A 1 170 ? -44.534 6.353 60.492 1.00 86.69 170 ALA A CA 1
ATOM 1306 C C . ALA A 1 170 ? -45.376 5.632 61.558 1.00 86.69 170 ALA A C 1
ATOM 1308 O O . ALA A 1 170 ? -46.191 6.271 62.218 1.00 86.69 170 ALA A O 1
ATOM 1309 N N . ALA A 1 171 ? -45.132 4.337 61.785 1.00 85.88 171 ALA A N 1
ATOM 1310 C CA . ALA A 1 171 ? -45.776 3.567 62.847 1.00 85.88 171 ALA A CA 1
ATOM 1311 C C . ALA A 1 171 ? -45.429 4.122 64.238 1.00 85.88 171 ALA A C 1
ATOM 1313 O O . ALA A 1 171 ? -46.326 4.377 65.035 1.00 85.88 171 ALA A O 1
ATOM 1314 N N . ALA A 1 172 ? -44.148 4.412 64.499 1.00 80.38 172 ALA A N 1
ATOM 1315 C CA . ALA A 1 172 ? -43.725 5.048 65.746 1.00 80.38 172 ALA A CA 1
ATOM 1316 C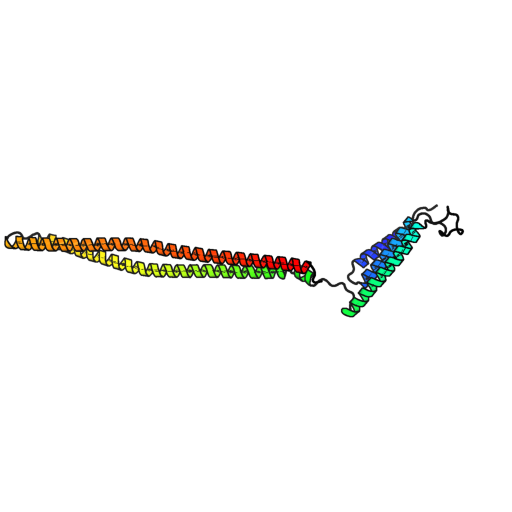 C . ALA A 1 172 ? -44.334 6.454 65.923 1.00 80.38 172 ALA A C 1
ATOM 1318 O O . ALA A 1 172 ? -44.663 6.848 67.035 1.00 80.38 172 ALA A O 1
ATOM 1319 N N . GLN A 1 173 ? -44.509 7.225 64.845 1.00 82.25 173 GLN A N 1
ATOM 1320 C CA . GLN A 1 173 ? -45.193 8.522 64.907 1.00 82.25 173 GLN A CA 1
ATOM 1321 C C . GLN A 1 173 ? -46.686 8.376 65.222 1.00 82.25 173 GLN A C 1
ATOM 1323 O O . GLN A 1 173 ? -47.208 9.158 66.009 1.00 82.25 173 GLN A O 1
ATOM 1328 N N . ALA A 1 174 ? -47.360 7.380 64.643 1.00 84.75 174 ALA A N 1
ATOM 1329 C CA . ALA A 1 174 ? -48.765 7.099 64.922 1.00 84.75 174 ALA A CA 1
ATOM 1330 C C . ALA A 1 174 ? -48.983 6.607 66.363 1.00 84.75 174 ALA A C 1
ATOM 1332 O O . ALA A 1 174 ? -49.938 7.034 67.004 1.00 84.75 174 ALA A O 1
ATOM 1333 N N . GLU A 1 175 ? -48.090 5.759 66.891 1.00 83.50 175 GLU A N 1
ATOM 1334 C CA . GLU A 1 175 ? -48.079 5.375 68.312 1.00 83.50 175 GLU A CA 1
ATOM 1335 C C . GLU A 1 175 ? -47.933 6.609 69.206 1.00 83.50 175 GLU A C 1
ATOM 1337 O O . GLU A 1 175 ? -48.723 6.792 70.126 1.00 83.50 175 GLU A O 1
ATOM 1342 N N . LEU A 1 176 ? -46.972 7.488 68.901 1.00 78.50 176 LEU A N 1
ATOM 1343 C CA . LEU A 1 176 ? -46.751 8.718 69.664 1.00 78.50 176 LEU A CA 1
ATOM 1344 C C . LEU A 1 176 ? -47.994 9.625 69.675 1.00 78.50 176 LEU A C 1
ATOM 1346 O O . LEU A 1 176 ? -48.349 10.142 70.726 1.00 78.50 176 LEU A O 1
ATOM 1350 N N . ALA A 1 177 ? -48.668 9.776 68.531 1.00 82.25 177 ALA A N 1
ATOM 1351 C CA . ALA A 1 177 ? -49.883 10.581 68.414 1.00 82.25 177 ALA A CA 1
ATOM 1352 C C . ALA A 1 177 ? -51.062 9.995 69.212 1.00 82.25 177 ALA A C 1
ATOM 1354 O O . ALA A 1 177 ? -51.823 10.747 69.809 1.00 82.25 177 ALA A O 1
ATOM 1355 N N . ARG A 1 178 ? -51.202 8.661 69.269 1.00 82.44 178 ARG A N 1
ATOM 1356 C CA . ARG A 1 178 ? -52.207 8.002 70.128 1.00 82.44 178 ARG A CA 1
ATOM 1357 C C . ARG A 1 178 ? -51.950 8.289 71.605 1.00 82.44 178 ARG A C 1
ATOM 1359 O O . ARG A 1 178 ? -52.875 8.656 72.312 1.00 82.44 178 ARG A O 1
ATOM 1366 N N . PHE A 1 179 ? -50.690 8.208 72.037 1.00 75.44 179 PHE A N 1
ATOM 1367 C CA . PHE A 1 179 ? -50.309 8.561 73.407 1.00 75.44 179 PHE A CA 1
ATOM 1368 C C . PHE A 1 179 ? -50.568 10.034 73.747 1.00 75.44 179 PHE A C 1
ATOM 1370 O O . PHE A 1 179 ? -50.872 10.332 74.897 1.00 75.44 179 PHE A O 1
ATOM 1377 N N . GLU A 1 180 ? -50.435 10.952 72.785 1.00 75.00 180 GLU A N 1
ATOM 1378 C CA . GLU A 1 180 ? -50.766 12.371 72.984 1.00 75.00 180 GLU A CA 1
ATOM 1379 C C . GLU A 1 180 ? -52.282 12.574 73.173 1.00 75.00 180 GLU A C 1
ATOM 1381 O O . GLU A 1 180 ? -52.679 13.248 74.119 1.00 75.00 180 GLU A O 1
ATOM 1386 N N . VAL A 1 181 ? -53.125 11.922 72.363 1.00 78.12 181 VAL A N 1
ATOM 1387 C CA . VAL A 1 181 ? -54.597 11.991 72.486 1.00 78.12 181 VAL A CA 1
ATOM 1388 C C . VAL A 1 181 ? -55.102 11.333 73.779 1.00 78.12 181 VAL A C 1
ATOM 1390 O O . VAL A 1 181 ? -55.888 11.936 74.507 1.00 78.12 181 VAL A O 1
ATOM 1393 N N . ASP A 1 182 ? -54.606 10.139 74.124 1.00 70.31 182 ASP A N 1
ATOM 1394 C CA . ASP A 1 182 ? -54.985 9.428 75.359 1.00 70.31 182 ASP A CA 1
ATOM 1395 C C . ASP A 1 182 ? -54.603 10.225 76.625 1.00 70.31 182 ASP A C 1
ATOM 1397 O O . ASP A 1 182 ? -55.246 10.112 77.676 1.00 70.31 182 ASP A O 1
ATOM 1401 N N . ALA A 1 183 ? -53.534 11.025 76.541 1.00 64.38 183 ALA A N 1
ATOM 1402 C CA . ALA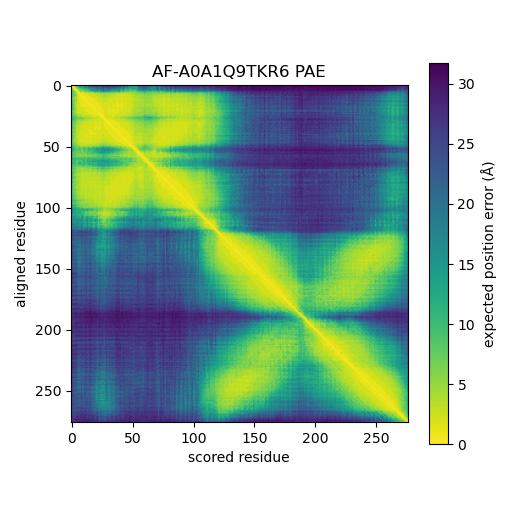 A 1 183 ? -53.102 11.917 77.610 1.00 64.38 183 ALA A CA 1
ATOM 1403 C C . ALA A 1 183 ? -54.004 13.149 77.754 1.00 64.38 183 ALA A C 1
ATOM 1405 O O . ALA A 1 183 ? -54.236 13.582 78.883 1.00 64.38 183 ALA A O 1
ATOM 1406 N N . GLU A 1 184 ? -54.529 13.684 76.648 1.00 64.06 184 GLU A N 1
ATOM 1407 C CA . GLU A 1 184 ? -55.504 14.781 76.657 1.00 64.06 184 GLU A CA 1
ATOM 1408 C C . GLU A 1 184 ? -56.863 14.330 77.224 1.00 64.06 184 GLU A C 1
ATOM 1410 O O . GLU A 1 184 ? -57.424 15.026 78.069 1.00 64.06 184 GLU A O 1
ATOM 1415 N N . GLU A 1 185 ? -57.361 13.140 76.860 1.00 62.53 185 GLU A N 1
ATOM 1416 C CA . GLU A 1 185 ? -58.629 12.594 77.386 1.00 62.53 185 GLU A CA 1
ATOM 1417 C C . GLU A 1 185 ? -58.554 12.198 78.872 1.00 62.53 185 GLU A C 1
ATOM 1419 O O . GLU A 1 185 ? -59.527 12.342 79.612 1.00 62.53 185 GLU A O 1
ATOM 1424 N N . SER A 1 186 ? -57.394 11.731 79.345 1.00 55.56 186 SER A N 1
ATOM 1425 C CA . SER A 1 186 ? -57.205 11.316 80.747 1.00 55.56 186 SER A CA 1
ATOM 1426 C C . SER A 1 186 ? -57.006 12.490 81.723 1.00 55.56 186 SER A C 1
ATOM 1428 O O . SER A 1 186 ? -56.942 12.268 82.932 1.00 55.56 186 SER A O 1
ATOM 1430 N N . GLY A 1 187 ? -56.869 13.725 81.225 1.00 54.00 187 GLY A N 1
ATOM 1431 C CA . GLY A 1 187 ? -56.609 14.926 82.028 1.00 54.00 187 GLY A CA 1
ATOM 1432 C C . GLY A 1 187 ? -57.836 15.546 82.709 1.00 54.00 187 GLY A C 1
ATOM 1433 O O . GLY A 1 187 ? -57.691 16.583 83.350 1.00 54.00 187 GLY A O 1
ATOM 1434 N N . ALA A 1 188 ? -59.027 14.952 82.569 1.00 50.69 188 ALA A N 1
ATOM 1435 C CA . ALA A 1 188 ? -60.294 15.578 82.964 1.00 50.69 188 ALA A CA 1
ATOM 1436 C C . ALA A 1 188 ? -60.872 15.162 84.337 1.00 50.69 188 ALA A C 1
ATOM 1438 O O . ALA A 1 188 ? -61.803 15.819 84.793 1.00 50.69 188 ALA A O 1
ATOM 1439 N N . ASP A 1 189 ? -60.341 14.142 85.022 1.00 52.66 189 ASP A N 1
ATOM 1440 C CA . ASP A 1 189 ? -60.895 13.663 86.304 1.00 52.66 189 ASP A CA 1
ATOM 1441 C C . ASP A 1 189 ? -59.923 13.887 87.475 1.00 52.66 189 ASP A C 1
ATOM 1443 O O . ASP A 1 189 ? -59.072 13.058 87.814 1.00 52.66 189 ASP A O 1
ATOM 1447 N N . GLU A 1 190 ? -60.063 15.040 88.127 1.00 52.62 190 GLU A N 1
ATOM 1448 C CA . GLU A 1 190 ? -59.415 15.348 89.399 1.00 52.62 190 GLU A CA 1
ATOM 1449 C C . GLU A 1 190 ? -60.341 14.971 90.562 1.00 52.62 190 GLU A C 1
ATOM 1451 O O . GLU A 1 190 ? -61.429 15.521 90.658 1.00 52.62 190 GLU A O 1
ATOM 1456 N N . HIS A 1 191 ? -59.882 14.090 91.468 1.00 52.91 191 HIS A N 1
ATOM 1457 C CA . HIS A 1 191 ? -60.001 14.201 92.943 1.00 52.91 191 HIS A CA 1
ATOM 1458 C C . HIS A 1 191 ? -59.805 12.840 93.657 1.00 52.91 191 HIS A C 1
ATOM 1460 O O . HIS A 1 191 ? -60.769 12.123 93.903 1.00 52.91 191 HIS A O 1
ATOM 1466 N N . SER A 1 192 ? -58.558 12.491 94.036 1.00 54.72 192 SER A N 1
ATOM 1467 C CA . SER A 1 192 ? -58.215 11.676 95.236 1.00 54.72 192 SER A CA 1
ATOM 1468 C C . SER A 1 192 ? -56.683 11.540 95.430 1.00 54.72 192 SER A C 1
ATOM 1470 O O . SER A 1 192 ? -55.939 11.487 94.452 1.00 54.72 192 SER A O 1
ATOM 1472 N N . GLN A 1 193 ? -56.165 11.443 96.668 1.00 55.31 193 GLN A N 1
ATOM 1473 C CA . GLN A 1 193 ? -54.707 11.350 96.948 1.00 55.31 193 GLN A CA 1
ATOM 1474 C C . GLN A 1 193 ? -54.053 10.044 96.442 1.00 55.31 193 GLN A C 1
ATOM 1476 O O . GLN A 1 193 ? -52.875 10.038 96.080 1.00 55.31 193 GLN A O 1
ATOM 1481 N N . GLU A 1 194 ? -54.809 8.946 96.347 1.00 57.47 194 GLU A N 1
ATOM 1482 C CA . GLU A 1 194 ? -54.337 7.702 95.717 1.00 57.47 194 GLU A CA 1
ATOM 1483 C C . GLU A 1 194 ? -54.247 7.830 94.184 1.00 57.47 194 GLU A C 1
ATOM 1485 O O . GLU A 1 194 ? -53.354 7.256 93.551 1.00 57.47 194 GLU A O 1
ATOM 1490 N N . THR A 1 195 ? -55.107 8.666 93.595 1.00 59.16 195 THR A N 1
ATOM 1491 C CA . THR A 1 195 ? -55.093 9.013 92.170 1.00 59.16 195 THR A CA 1
ATOM 1492 C C . THR A 1 195 ? -53.808 9.749 91.812 1.00 59.16 195 THR A C 1
ATOM 1494 O O . THR A 1 195 ? -53.183 9.400 90.819 1.00 59.16 195 THR A O 1
ATOM 1497 N N . VAL A 1 196 ? -53.334 10.674 92.658 1.00 60.56 196 VAL A N 1
ATOM 1498 C CA . VAL A 1 196 ? -52.079 11.417 92.431 1.00 60.56 196 VAL A CA 1
ATOM 1499 C C . VAL A 1 196 ? -50.874 10.477 92.343 1.00 60.56 196 VAL A C 1
ATOM 1501 O O . VAL A 1 196 ? -50.096 10.581 91.403 1.00 60.56 196 VAL A O 1
ATOM 1504 N N . ARG A 1 197 ? -50.730 9.498 93.248 1.00 63.97 197 ARG A N 1
ATOM 1505 C CA . ARG A 1 197 ? -49.584 8.566 93.219 1.00 63.97 197 ARG A CA 1
ATOM 1506 C C . ARG A 1 197 ? -49.614 7.636 91.998 1.00 63.97 197 ARG A C 1
ATOM 1508 O O . ARG A 1 197 ? -48.564 7.364 91.412 1.00 63.97 197 ARG A O 1
ATOM 1515 N N . ARG A 1 198 ? -50.805 7.177 91.584 1.00 63.03 198 ARG A N 1
ATOM 1516 C CA . ARG A 1 198 ? -50.986 6.405 90.338 1.00 63.03 198 ARG A CA 1
ATOM 1517 C C . ARG A 1 198 ? -50.744 7.266 89.098 1.00 63.03 198 ARG A C 1
ATOM 1519 O O . ARG A 1 198 ? -50.120 6.783 88.158 1.00 63.03 198 ARG A O 1
ATOM 1526 N N . LEU A 1 199 ? -51.167 8.530 89.112 1.00 63.72 199 LEU A N 1
ATOM 1527 C CA . LEU A 1 199 ? -50.903 9.509 88.058 1.00 63.72 199 LEU A CA 1
ATOM 1528 C C . LEU A 1 199 ? -49.406 9.795 87.931 1.00 63.72 199 LEU A C 1
ATOM 1530 O O . LEU A 1 199 ? -48.909 9.803 86.812 1.00 63.72 199 LEU A O 1
ATOM 1534 N N . THR A 1 200 ? -48.660 9.946 89.031 1.00 69.81 200 THR A N 1
ATOM 1535 C CA . THR A 1 200 ? -47.201 10.153 88.988 1.00 69.81 200 THR A CA 1
ATOM 1536 C C . THR A 1 200 ? -46.479 8.948 88.383 1.00 69.81 200 THR A C 1
ATOM 1538 O O . THR A 1 200 ? -45.644 9.109 87.499 1.00 69.81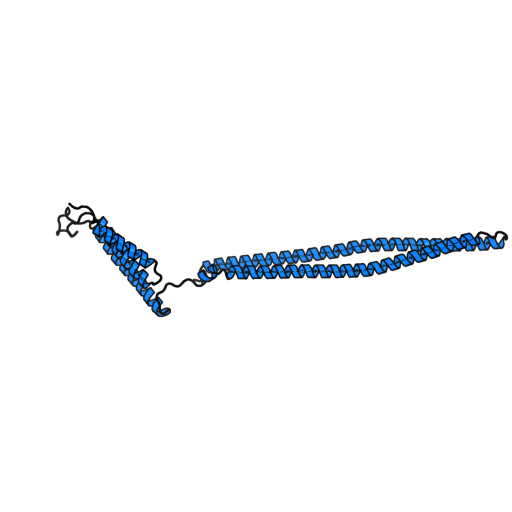 200 THR A O 1
ATOM 1541 N N . HIS A 1 201 ? -46.827 7.722 88.792 1.00 71.19 201 HIS A N 1
ATOM 1542 C CA . HIS A 1 201 ? -46.248 6.522 88.178 1.00 71.19 201 HIS A CA 1
ATOM 1543 C C . HIS A 1 201 ? -46.633 6.413 86.694 1.00 71.19 201 HIS A C 1
ATOM 1545 O O . HIS A 1 201 ? -45.782 6.141 85.854 1.00 71.19 201 HIS A O 1
ATOM 1551 N N . ARG A 1 202 ? -47.903 6.666 86.349 1.00 70.31 202 ARG A N 1
ATOM 1552 C CA . ARG A 1 202 ? -48.409 6.605 84.969 1.00 70.31 202 ARG A CA 1
ATOM 1553 C C . ARG A 1 202 ? -47.763 7.659 84.069 1.00 70.31 202 ARG A C 1
ATOM 1555 O O . ARG A 1 202 ? -47.356 7.325 82.964 1.00 70.31 202 ARG A O 1
ATOM 1562 N N . THR A 1 203 ? -47.605 8.893 84.543 1.00 70.94 203 THR A N 1
ATOM 1563 C CA . THR A 1 203 ? -46.905 9.970 83.821 1.00 70.94 203 THR A CA 1
ATOM 1564 C C . THR A 1 203 ? -45.427 9.654 83.640 1.00 70.94 203 THR A C 1
ATOM 1566 O O . THR A 1 203 ? -44.903 9.857 82.550 1.00 70.94 203 THR A O 1
ATOM 1569 N N . GLN A 1 204 ? -44.762 9.083 84.645 1.00 78.38 204 GLN A N 1
ATOM 1570 C CA . GLN A 1 204 ? -43.362 8.682 84.522 1.00 78.38 204 GLN A CA 1
ATOM 1571 C C . GLN A 1 204 ? -43.173 7.540 83.511 1.00 78.38 204 GLN A C 1
ATOM 1573 O O . GLN A 1 204 ? -42.312 7.641 82.638 1.00 78.38 204 GLN A O 1
ATOM 1578 N N . THR A 1 205 ? -44.041 6.521 83.534 1.00 79.81 205 THR A N 1
ATOM 1579 C CA . THR A 1 205 ? -44.058 5.462 82.510 1.00 79.81 205 THR A CA 1
ATOM 1580 C C . THR A 1 205 ? -44.329 6.031 81.112 1.00 79.81 205 THR A C 1
ATOM 1582 O O . THR A 1 205 ? -43.680 5.640 80.144 1.00 79.81 205 THR A O 1
ATOM 1585 N N . MET A 1 206 ? -45.243 6.997 80.991 1.00 72.50 206 MET A N 1
ATOM 1586 C CA . MET A 1 206 ? -45.573 7.632 79.713 1.00 72.50 206 MET A CA 1
ATOM 1587 C C . MET A 1 206 ? -44.400 8.464 79.165 1.00 72.50 206 MET A C 1
ATOM 1589 O O . MET A 1 206 ? -44.096 8.403 77.974 1.00 72.50 206 MET A O 1
ATOM 1593 N N . VAL A 1 207 ? -43.685 9.194 80.029 1.00 78.31 207 VAL A N 1
ATOM 1594 C CA . VAL A 1 207 ? -42.472 9.948 79.667 1.00 78.31 207 VAL A CA 1
ATOM 1595 C C . VAL A 1 207 ? -41.369 9.010 79.168 1.00 78.31 207 VAL A C 1
ATOM 1597 O O . VAL A 1 207 ? -40.720 9.320 78.165 1.00 78.31 207 VAL A O 1
ATOM 1600 N N . GLU A 1 208 ? -41.183 7.853 79.805 1.00 80.62 208 GLU A N 1
ATOM 1601 C CA . GLU A 1 208 ? -40.230 6.829 79.358 1.00 80.62 208 GLU A CA 1
ATOM 1602 C C . GLU A 1 208 ? -40.611 6.251 77.984 1.00 80.62 208 GLU A C 1
ATOM 1604 O O . GLU A 1 208 ? -39.766 6.199 77.084 1.00 80.62 208 GLU A O 1
ATOM 1609 N N . GLN A 1 209 ? -41.888 5.920 77.768 1.00 79.81 209 GLN A N 1
ATOM 1610 C CA . GLN A 1 209 ? -42.391 5.407 76.485 1.00 79.81 209 GLN A CA 1
ATOM 1611 C C . GLN A 1 209 ? -42.257 6.433 75.345 1.00 79.81 209 GLN A C 1
ATOM 1613 O O . GLN A 1 209 ? -41.794 6.105 74.246 1.00 79.81 209 GLN A O 1
ATOM 1618 N N . VAL A 1 210 ? -42.587 7.704 75.598 1.00 80.88 210 VAL A N 1
ATOM 1619 C CA . VAL A 1 210 ? -42.423 8.806 74.631 1.00 80.88 210 VAL A CA 1
ATOM 1620 C C . VAL A 1 210 ? -40.942 9.054 74.318 1.00 80.88 210 VAL A C 1
ATOM 1622 O O . VAL A 1 210 ? -40.578 9.288 73.158 1.00 80.88 210 VAL A O 1
ATOM 1625 N N . ALA A 1 211 ? -40.059 8.983 75.320 1.00 83.31 211 ALA A N 1
ATOM 1626 C CA . ALA A 1 211 ? -38.616 9.108 75.124 1.00 83.31 211 ALA A CA 1
ATOM 1627 C C . ALA A 1 211 ? -38.055 7.960 74.265 1.00 83.31 211 ALA A C 1
ATOM 1629 O O . ALA A 1 211 ? -37.252 8.205 73.354 1.00 83.31 211 ALA A O 1
ATOM 1630 N N . GLU A 1 212 ? -38.522 6.730 74.485 1.00 86.00 212 GLU A N 1
ATOM 1631 C CA . GLU A 1 212 ? -38.152 5.565 73.683 1.00 86.00 212 GLU A CA 1
ATOM 1632 C C . GLU A 1 212 ? -38.598 5.713 72.219 1.00 86.00 212 GLU A C 1
ATOM 1634 O O . GLU A 1 212 ? -37.791 5.537 71.296 1.00 86.00 212 GLU A O 1
ATOM 1639 N N . LEU A 1 213 ? -39.855 6.106 71.994 1.00 79.38 213 LEU A N 1
ATOM 1640 C CA . LEU A 1 213 ? -40.433 6.369 70.673 1.00 79.38 213 LEU A CA 1
ATOM 1641 C C . LEU A 1 213 ? -39.659 7.450 69.902 1.00 79.38 213 LEU A C 1
ATOM 1643 O O . LEU A 1 213 ? -39.242 7.240 68.756 1.00 79.38 213 LEU A O 1
ATOM 1647 N N . ARG A 1 214 ? -39.366 8.591 70.542 1.00 85.19 214 ARG A N 1
ATOM 1648 C CA . ARG A 1 214 ? -38.527 9.653 69.951 1.00 85.19 214 ARG A CA 1
ATOM 1649 C C . ARG A 1 214 ? -37.106 9.157 69.656 1.00 85.19 214 ARG A C 1
ATOM 1651 O O . ARG A 1 214 ? -36.517 9.538 68.636 1.00 85.19 214 ARG A O 1
ATOM 1658 N N . GLY A 1 215 ? -36.566 8.279 70.502 1.00 85.12 215 GLY A N 1
ATOM 1659 C CA . GLY A 1 215 ? -35.297 7.584 70.287 1.00 85.12 215 GLY A CA 1
ATOM 1660 C C . GLY A 1 215 ? -35.307 6.694 69.039 1.00 85.12 215 GLY A C 1
ATOM 1661 O O . GLY A 1 215 ? -34.389 6.789 68.216 1.00 85.12 215 GLY A O 1
ATOM 1662 N N . ARG A 1 216 ? -36.360 5.884 68.845 1.00 84.62 216 ARG A N 1
ATOM 1663 C CA . ARG A 1 216 ? -36.565 5.055 67.640 1.00 84.62 216 ARG A CA 1
ATOM 1664 C C . ARG A 1 216 ? -36.601 5.914 66.370 1.00 84.62 216 ARG A C 1
ATOM 1666 O O . ARG A 1 216 ? -35.844 5.642 65.437 1.00 84.62 216 ARG A O 1
ATOM 1673 N N . ILE A 1 217 ? -37.361 7.014 66.369 1.00 81.75 217 ILE A N 1
ATOM 1674 C CA . ILE A 1 217 ? -37.470 7.934 65.219 1.00 81.75 217 ILE A CA 1
ATOM 1675 C C . ILE A 1 217 ? -36.115 8.569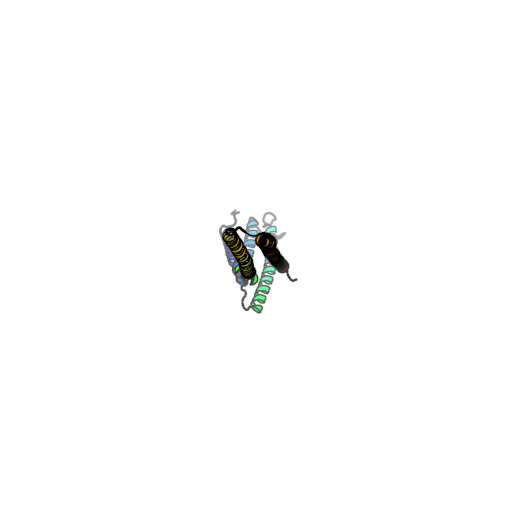 64.860 1.00 81.75 217 ILE A C 1
ATOM 1677 O O . ILE A 1 217 ? -35.745 8.619 63.682 1.00 81.75 217 ILE A O 1
ATOM 1681 N N . ARG A 1 218 ? -35.335 9.042 65.846 1.00 88.75 218 ARG A N 1
ATOM 1682 C CA . ARG A 1 218 ? -33.991 9.604 65.586 1.00 88.75 218 ARG A CA 1
ATOM 1683 C C . ARG A 1 218 ? -33.047 8.568 64.981 1.00 88.75 218 ARG A C 1
ATOM 1685 O O . ARG A 1 218 ? -32.352 8.886 64.014 1.00 88.75 218 ARG A O 1
ATOM 1692 N N . ARG A 1 219 ? -33.032 7.342 65.520 1.00 87.25 219 ARG A N 1
ATOM 1693 C CA . ARG A 1 219 ? -32.214 6.237 64.992 1.00 87.25 219 ARG A CA 1
ATOM 1694 C C . ARG A 1 219 ? -32.612 5.891 63.555 1.00 87.25 219 ARG A C 1
ATOM 1696 O O . ARG A 1 219 ? -31.731 5.807 62.702 1.00 87.25 219 ARG A O 1
ATOM 1703 N N . GLY A 1 220 ? -33.911 5.802 63.263 1.00 80.25 220 GLY A N 1
ATOM 1704 C CA . GLY A 1 220 ? -34.427 5.571 61.908 1.00 80.25 220 GLY A CA 1
ATOM 1705 C C . GLY A 1 220 ? -34.017 6.667 60.915 1.00 80.25 220 GLY A C 1
ATOM 1706 O O . GLY A 1 220 ? -33.483 6.377 59.844 1.00 80.25 220 GLY A O 1
ATOM 1707 N N . ARG A 1 221 ? -34.166 7.948 61.288 1.00 83.75 221 ARG A N 1
ATOM 1708 C CA . ARG A 1 221 ? -33.730 9.084 60.447 1.00 83.75 221 ARG A CA 1
ATOM 1709 C C . ARG A 1 221 ? -32.221 9.090 60.195 1.00 83.75 221 ARG A C 1
ATOM 1711 O O . ARG A 1 221 ? -31.790 9.472 59.106 1.00 83.75 221 ARG A O 1
ATOM 1718 N N . ARG A 1 222 ? -31.418 8.694 61.188 1.00 88.12 222 ARG A N 1
ATOM 1719 C CA . ARG A 1 222 ? -29.962 8.579 61.048 1.00 88.12 222 ARG A CA 1
ATOM 1720 C C . ARG A 1 222 ? -29.585 7.459 60.074 1.00 88.12 222 ARG A C 1
ATOM 1722 O O . ARG A 1 222 ? -28.859 7.746 59.126 1.00 88.12 222 ARG A O 1
ATOM 1729 N N . LYS A 1 223 ? -30.156 6.258 60.236 1.00 83.69 223 LYS A N 1
ATOM 1730 C CA . LYS A 1 223 ? -29.959 5.127 59.309 1.00 83.69 223 LYS A CA 1
ATOM 1731 C C . LYS A 1 223 ? -30.274 5.520 57.864 1.00 83.69 223 LYS A C 1
ATOM 1733 O O . LYS A 1 223 ? -29.449 5.331 56.979 1.00 83.69 223 LYS A O 1
ATOM 1738 N N . LEU A 1 224 ? -31.408 6.187 57.628 1.00 81.25 224 LEU A N 1
ATOM 1739 C CA . LEU A 1 224 ? -31.804 6.626 56.283 1.00 81.25 224 LEU A CA 1
ATOM 1740 C C . LEU A 1 224 ? -30.787 7.587 55.630 1.00 81.25 224 LEU A C 1
ATOM 1742 O O . LEU A 1 224 ? -30.585 7.562 54.416 1.00 81.25 224 LEU A O 1
ATOM 1746 N N . ARG A 1 225 ? -30.141 8.458 56.419 1.00 83.88 225 ARG A N 1
ATOM 1747 C CA . ARG A 1 225 ? -29.091 9.366 55.920 1.00 83.88 225 ARG A CA 1
ATOM 1748 C C . ARG A 1 225 ? -27.788 8.633 55.607 1.00 83.88 225 ARG A C 1
ATOM 1750 O O . ARG A 1 225 ? -27.091 9.051 54.685 1.00 83.88 225 ARG A O 1
ATOM 1757 N N . GLU A 1 226 ? -27.457 7.603 56.380 1.00 85.56 226 GLU A N 1
ATOM 1758 C CA . GLU A 1 226 ? -26.258 6.782 56.192 1.00 85.56 226 GLU A CA 1
ATOM 1759 C C . GLU A 1 226 ? -26.377 5.923 54.922 1.00 85.56 226 GLU A C 1
ATOM 1761 O O . GLU A 1 226 ? -25.484 6.008 54.079 1.00 85.56 226 GLU A O 1
ATOM 1766 N N . HIS A 1 227 ? -27.517 5.253 54.698 1.00 82.62 227 HIS A N 1
ATOM 1767 C CA . HIS A 1 227 ? -27.789 4.487 53.467 1.00 82.62 227 HIS A CA 1
ATOM 1768 C C . HIS A 1 227 ? -27.625 5.345 52.197 1.00 82.62 227 HIS A C 1
ATOM 1770 O O . HIS A 1 227 ? -26.756 5.073 51.375 1.00 82.62 227 HIS A O 1
ATOM 1776 N N . ARG A 1 228 ? -28.285 6.514 52.121 1.00 79.31 228 ARG A N 1
ATOM 1777 C CA . ARG A 1 228 ? -28.172 7.446 50.971 1.00 79.31 228 ARG A CA 1
ATOM 1778 C C . ARG A 1 228 ? -26.762 7.984 50.689 1.00 79.31 228 ARG A C 1
ATOM 1780 O O . ARG A 1 228 ? -26.525 8.609 49.646 1.00 79.31 228 ARG A O 1
ATOM 1787 N N . ARG A 1 229 ? -25.857 7.930 51.669 1.00 82.44 229 ARG A N 1
ATOM 1788 C CA . ARG A 1 229 ? -24.453 8.342 51.499 1.00 82.44 229 ARG A CA 1
ATOM 1789 C C . ARG A 1 229 ? -23.603 7.169 51.027 1.00 82.44 229 ARG A C 1
ATOM 1791 O O . ARG A 1 229 ? -22.766 7.389 50.154 1.00 82.44 229 ARG A O 1
ATOM 1798 N N . ALA A 1 230 ? -23.827 5.984 51.595 1.00 82.69 230 ALA A N 1
ATOM 1799 C CA . ALA A 1 230 ? -23.164 4.746 51.204 1.00 82.69 230 ALA A CA 1
ATOM 1800 C C . ALA A 1 230 ? -23.478 4.383 49.745 1.00 82.69 230 ALA A C 1
ATOM 1802 O O . ALA A 1 230 ? -22.555 4.150 48.971 1.00 82.69 230 ALA A O 1
ATOM 1803 N N . ASP A 1 231 ? -24.744 4.486 49.348 1.00 82.25 231 ASP A N 1
ATOM 1804 C CA . ASP A 1 231 ? -25.229 4.239 47.989 1.00 82.25 231 ASP A CA 1
ATOM 1805 C C . ASP A 1 231 ? -24.493 5.079 46.931 1.00 82.25 231 ASP A C 1
ATOM 1807 O O . ASP A 1 231 ? -23.744 4.589 46.082 1.00 82.25 231 ASP A O 1
ATOM 1811 N N . ARG A 1 232 ? -24.543 6.406 47.098 1.00 82.50 232 ARG A N 1
ATOM 1812 C CA . ARG A 1 232 ? -23.836 7.345 46.215 1.00 82.50 232 ARG A CA 1
ATOM 1813 C C . ARG A 1 232 ? -22.321 7.147 46.193 1.00 82.50 232 ARG A C 1
ATOM 1815 O O . ARG A 1 232 ? -21.671 7.680 45.290 1.00 82.50 232 ARG A O 1
ATOM 1822 N N . ALA A 1 233 ? -21.725 6.510 47.200 1.00 85.75 233 ALA A N 1
ATOM 1823 C CA . ALA A 1 233 ? -20.305 6.170 47.196 1.00 85.75 233 ALA A CA 1
ATOM 1824 C C . ALA A 1 233 ? -20.049 4.878 46.403 1.00 85.75 233 ALA A C 1
ATOM 1826 O O . ALA A 1 233 ? -19.163 4.880 45.544 1.00 85.75 233 ALA A O 1
ATOM 1827 N N . ALA A 1 234 ? -20.869 3.845 46.615 1.00 83.44 234 ALA A N 1
ATOM 1828 C CA . ALA A 1 234 ? -20.814 2.574 45.898 1.00 83.44 234 ALA A CA 1
ATOM 1829 C C . ALA A 1 234 ? -21.024 2.761 44.385 1.00 83.44 234 ALA A C 1
ATOM 1831 O O . ALA A 1 234 ? -20.199 2.319 43.582 1.00 83.44 234 ALA A O 1
ATOM 1832 N N . GLU A 1 235 ? -22.040 3.529 43.977 1.00 87.06 235 GLU A N 1
ATOM 1833 C CA . GLU A 1 235 ? -22.297 3.826 42.562 1.00 87.06 235 GLU A CA 1
ATOM 1834 C C . GLU A 1 235 ? -21.091 4.530 41.903 1.00 87.06 235 GLU A C 1
ATOM 1836 O O . GLU A 1 235 ? -20.662 4.212 40.786 1.00 87.06 235 GLU A O 1
ATOM 1841 N N . ARG A 1 236 ? -20.460 5.472 42.622 1.00 88.25 236 ARG A N 1
ATOM 1842 C CA . ARG A 1 236 ? -19.260 6.171 42.135 1.00 88.25 236 ARG A CA 1
ATOM 1843 C C . ARG A 1 236 ? -18.086 5.223 41.930 1.00 88.25 236 ARG A C 1
ATOM 1845 O O . ARG A 1 236 ? -17.313 5.439 40.989 1.00 88.25 236 ARG A O 1
ATOM 1852 N N . GLU A 1 237 ? -17.908 4.234 42.798 1.00 90.19 237 GLU A N 1
ATOM 1853 C CA . GLU A 1 237 ? -16.845 3.233 42.684 1.00 90.19 237 GLU A CA 1
ATOM 1854 C C . GLU A 1 237 ? -17.048 2.333 41.470 1.00 90.19 237 GLU A C 1
ATOM 1856 O O . GLU A 1 237 ? -16.138 2.244 40.640 1.00 90.19 237 GLU A O 1
ATOM 1861 N N . LEU A 1 238 ? -18.263 1.820 41.276 1.00 87.12 238 LEU A N 1
ATOM 1862 C CA . LEU A 1 238 ? -18.653 1.041 40.098 1.00 87.12 238 LEU A CA 1
ATOM 1863 C C . LEU A 1 238 ? -18.345 1.790 38.788 1.00 87.12 238 LEU A C 1
ATOM 1865 O O . LEU A 1 238 ? -17.659 1.285 37.890 1.00 87.12 238 LEU A O 1
ATOM 1869 N N . TRP A 1 239 ? -18.738 3.064 38.698 1.00 85.88 239 TRP A N 1
ATOM 1870 C CA . TRP A 1 239 ? -18.423 3.898 37.534 1.00 85.88 239 TRP A CA 1
ATOM 1871 C C . TRP A 1 239 ? -16.927 4.203 37.377 1.00 85.88 239 TRP A C 1
ATOM 1873 O O . TRP A 1 239 ? -16.430 4.374 36.256 1.00 85.88 239 TRP A O 1
ATOM 1883 N N . ARG A 1 240 ? -16.173 4.361 38.473 1.00 91.88 240 ARG A N 1
ATOM 1884 C CA . ARG A 1 240 ? -14.709 4.546 38.416 1.00 91.88 240 ARG A CA 1
ATOM 1885 C C . ARG A 1 240 ? -14.035 3.294 37.870 1.00 91.88 240 ARG A C 1
ATOM 1887 O O . ARG A 1 240 ? -13.161 3.426 37.011 1.00 91.88 240 ARG A O 1
ATOM 1894 N N . GLU A 1 241 ? -14.451 2.120 38.319 1.00 92.12 241 GLU A N 1
ATOM 1895 C CA . GLU A 1 241 ? -13.888 0.853 37.879 1.00 92.12 241 GLU A CA 1
ATOM 1896 C C . GLU A 1 241 ? -14.164 0.600 36.394 1.00 92.12 241 GLU A C 1
ATOM 1898 O O . GLU A 1 241 ? -13.225 0.372 35.625 1.00 92.12 241 GLU A O 1
ATOM 1903 N N . LEU A 1 242 ? -15.410 0.785 35.943 1.00 88.44 242 LEU A N 1
ATOM 1904 C CA . LEU A 1 242 ? -15.747 0.670 34.524 1.00 88.44 242 LEU A CA 1
ATOM 1905 C C . LEU A 1 242 ? -14.928 1.645 33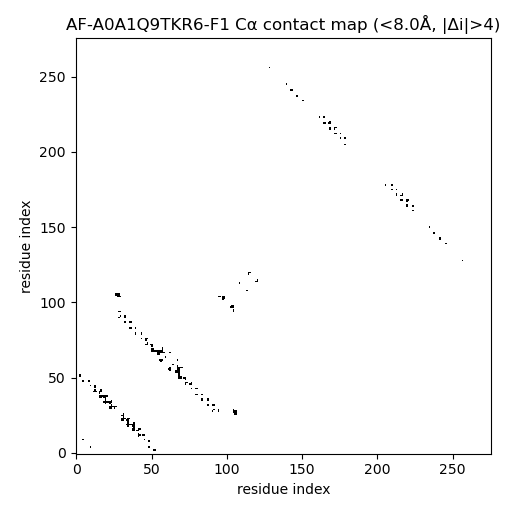.666 1.00 88.44 242 LEU A C 1
ATOM 1907 O O . LEU A 1 242 ? -14.388 1.271 32.624 1.00 88.44 242 LEU A O 1
ATOM 1911 N N . ARG A 1 243 ? -14.752 2.898 34.110 1.00 91.25 243 ARG A N 1
ATOM 1912 C CA . ARG A 1 243 ? -13.892 3.866 33.404 1.00 91.25 243 ARG A CA 1
ATOM 1913 C C . ARG A 1 243 ? -12.439 3.404 33.321 1.00 91.25 243 ARG A C 1
ATOM 1915 O O . ARG A 1 243 ? -11.806 3.646 32.292 1.00 91.25 243 ARG A O 1
ATOM 1922 N N . ARG A 1 244 ? -11.901 2.761 34.364 1.00 92.81 244 ARG A N 1
ATOM 1923 C CA . ARG A 1 244 ? -10.547 2.182 34.347 1.00 92.81 244 ARG A CA 1
ATOM 1924 C C . ARG A 1 244 ? -10.459 1.049 33.320 1.00 92.81 244 ARG A C 1
ATOM 1926 O O . ARG A 1 244 ? -9.596 1.134 32.448 1.00 92.81 244 ARG A O 1
ATOM 1933 N N . ARG A 1 245 ? -11.394 0.091 33.336 1.00 91.25 245 ARG A N 1
ATOM 1934 C CA . ARG A 1 245 ? -11.453 -1.031 32.374 1.00 91.25 245 ARG A CA 1
ATOM 1935 C C . ARG A 1 245 ? -11.582 -0.552 30.920 1.00 91.25 245 ARG A C 1
ATOM 1937 O O . ARG A 1 245 ? -10.815 -0.952 30.049 1.00 91.25 245 ARG A O 1
ATOM 1944 N N . VAL A 1 246 ? -12.472 0.402 30.646 1.00 90.69 246 VAL A N 1
ATOM 1945 C CA . VAL A 1 246 ? -12.639 0.959 29.289 1.00 90.69 246 VAL A CA 1
ATOM 1946 C C . VAL A 1 246 ? -11.377 1.694 28.818 1.00 90.69 246 VAL A C 1
ATOM 1948 O O . VAL A 1 246 ? -11.026 1.653 27.634 1.00 90.69 246 VAL A O 1
ATOM 1951 N N . ARG A 1 247 ? -10.670 2.390 29.720 1.00 92.50 247 ARG A N 1
ATOM 1952 C CA . ARG A 1 247 ? -9.402 3.059 29.390 1.00 92.50 247 ARG A CA 1
ATOM 1953 C C . ARG A 1 247 ? -8.303 2.052 29.058 1.00 92.50 247 ARG A C 1
ATOM 1955 O O . ARG A 1 247 ? -7.586 2.287 28.086 1.00 92.50 247 ARG A O 1
ATOM 1962 N N . THR A 1 248 ? -8.170 0.964 29.817 1.00 92.62 248 THR A N 1
ATOM 1963 C CA . THR A 1 248 ? -7.154 -0.071 29.560 1.00 92.62 248 THR A CA 1
ATOM 1964 C C . THR A 1 248 ? -7.425 -0.799 28.246 1.00 92.62 248 THR A C 1
ATOM 1966 O O . THR A 1 248 ? -6.529 -0.840 27.407 1.00 92.62 248 THR A O 1
ATOM 1969 N N . GLN A 1 249 ? -8.666 -1.217 27.982 1.00 89.69 249 GLN A N 1
ATOM 1970 C CA . GLN A 1 249 ? -9.048 -1.845 26.707 1.00 89.69 249 GLN A CA 1
ATOM 1971 C C . GLN A 1 249 ? -8.757 -0.940 25.500 1.00 89.69 249 GLN A C 1
ATOM 1973 O O . GLN A 1 249 ? -8.183 -1.367 24.499 1.00 89.69 249 GLN A O 1
ATOM 1978 N N . ARG A 1 250 ? -9.099 0.355 25.590 1.00 90.00 250 ARG A N 1
ATOM 1979 C CA . ARG A 1 250 ? -8.791 1.323 24.521 1.00 90.00 250 ARG A CA 1
ATOM 1980 C C . ARG A 1 250 ? -7.288 1.520 24.321 1.00 90.00 250 ARG A C 1
ATOM 1982 O O . ARG A 1 250 ? -6.872 1.762 23.190 1.00 90.00 250 ARG A O 1
ATOM 1989 N N . ARG A 1 251 ? -6.488 1.477 25.392 1.00 91.56 251 ARG A N 1
ATOM 1990 C CA . ARG A 1 251 ? -5.021 1.570 25.310 1.00 91.56 251 ARG A CA 1
ATOM 1991 C C . ARG A 1 251 ? -4.430 0.330 24.645 1.00 91.56 251 ARG A C 1
ATOM 1993 O O . ARG A 1 251 ? -3.681 0.500 23.690 1.00 91.56 251 ARG A O 1
ATOM 2000 N N . GLN A 1 252 ? -4.839 -0.865 25.069 1.00 90.06 252 GLN A N 1
ATOM 2001 C CA . GLN A 1 252 ? -4.416 -2.133 24.469 1.00 90.06 252 GLN A CA 1
ATOM 2002 C C . GLN A 1 252 ? -4.745 -2.172 22.975 1.00 90.06 252 GLN A C 1
ATOM 2004 O O . GLN A 1 252 ? -3.848 -2.357 22.167 1.00 90.06 252 GLN A O 1
ATOM 2009 N N . MET A 1 253 ? -5.982 -1.841 22.589 1.00 86.19 253 MET A N 1
ATOM 2010 C CA . MET A 1 253 ? -6.381 -1.756 21.178 1.00 86.19 253 MET A CA 1
ATOM 2011 C C . MET A 1 253 ? -5.524 -0.765 20.370 1.00 86.19 253 MET A C 1
ATOM 2013 O O . MET A 1 253 ? -5.212 -0.980 19.205 1.00 86.19 253 MET A O 1
ATOM 2017 N N . ARG A 1 254 ? -5.141 0.375 20.957 1.00 87.06 254 ARG A N 1
ATOM 2018 C CA . ARG A 1 254 ? -4.251 1.327 20.271 1.00 87.06 254 ARG A CA 1
ATOM 2019 C C . ARG A 1 254 ? -2.839 0.770 20.113 1.00 87.06 254 ARG A C 1
ATOM 2021 O O . ARG A 1 254 ? -2.222 1.046 19.091 1.00 87.06 254 ARG A O 1
ATOM 2028 N N . GLN A 1 255 ? -2.338 0.035 21.103 1.00 89.62 255 GLN A N 1
ATOM 2029 C CA . GLN A 1 255 ? -1.028 -0.609 21.044 1.00 89.62 255 GLN A CA 1
ATOM 2030 C C . GLN A 1 255 ? -1.010 -1.740 20.015 1.00 89.62 255 GLN A C 1
ATOM 2032 O O . GLN A 1 255 ? -0.101 -1.761 19.194 1.00 89.62 255 GLN A O 1
ATOM 2037 N N . THR A 1 256 ? -2.036 -2.596 19.977 1.00 87.00 256 THR A N 1
ATOM 2038 C CA . THR A 1 256 ? -2.147 -3.658 18.964 1.00 87.00 256 THR A CA 1
ATOM 2039 C C . THR A 1 256 ? -2.189 -3.068 17.559 1.00 87.00 256 THR A C 1
ATOM 2041 O O . THR A 1 256 ? -1.387 -3.456 16.716 1.00 87.00 256 THR A O 1
ATOM 2044 N N . MET A 1 257 ? -3.011 -2.036 17.324 1.00 83.00 257 MET A N 1
ATOM 2045 C CA . MET A 1 257 ? -3.053 -1.385 16.010 1.00 83.00 257 MET A CA 1
ATOM 2046 C C . MET A 1 257 ? -1.740 -0.682 15.631 1.00 83.00 257 MET A C 1
ATOM 2048 O O . MET A 1 257 ? -1.455 -0.557 14.443 1.00 83.00 257 MET A O 1
ATOM 2052 N N . ARG A 1 258 ? -0.962 -0.169 16.595 1.00 86.12 258 ARG A N 1
ATOM 2053 C CA . ARG A 1 258 ? 0.360 0.423 16.320 1.00 86.12 258 ARG A CA 1
ATOM 2054 C C . ARG A 1 258 ? 1.377 -0.655 15.959 1.00 86.12 258 ARG A C 1
ATOM 2056 O O . ARG A 1 258 ? 1.988 -0.552 14.906 1.00 86.12 258 ARG A O 1
ATOM 2063 N N . ALA A 1 259 ? 1.469 -1.707 16.767 1.00 85.94 259 ALA A N 1
ATOM 2064 C CA . ALA A 1 259 ? 2.371 -2.826 16.521 1.00 85.94 259 ALA A CA 1
ATOM 2065 C C . ALA A 1 259 ? 2.082 -3.516 15.178 1.00 85.94 259 ALA A C 1
ATOM 2067 O O . ALA A 1 259 ? 3.003 -3.871 14.454 1.00 85.94 259 ALA A O 1
ATOM 2068 N N . GLU A 1 260 ? 0.808 -3.677 14.808 1.00 80.25 260 GLU A N 1
ATOM 2069 C CA . GLU A 1 260 ? 0.428 -4.278 13.526 1.00 80.25 260 GLU A CA 1
ATOM 2070 C C . GLU A 1 260 ? 0.774 -3.367 12.338 1.00 80.25 260 GLU A C 1
ATOM 2072 O O . GLU A 1 260 ? 1.242 -3.856 11.318 1.00 80.25 260 GLU A O 1
ATOM 2077 N N . ARG A 1 261 ? 0.646 -2.039 12.483 1.00 79.81 261 ARG A N 1
ATOM 2078 C CA . ARG A 1 261 ? 1.121 -1.081 11.468 1.00 79.81 261 ARG A CA 1
ATOM 2079 C C . ARG A 1 261 ? 2.636 -1.106 11.303 1.00 79.81 261 ARG A C 1
ATOM 2081 O O . ARG A 1 261 ? 3.105 -1.087 10.178 1.00 79.81 261 ARG A O 1
ATO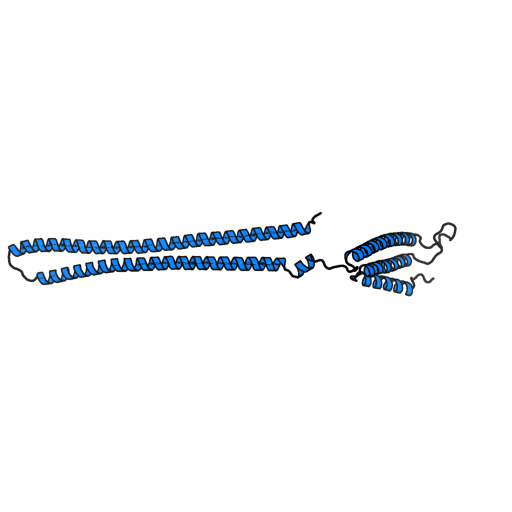M 2088 N N . GLU A 1 262 ? 3.382 -1.162 12.401 1.00 81.69 262 GLU A N 1
ATOM 2089 C CA . GLU A 1 262 ? 4.847 -1.254 12.364 1.00 81.69 262 GLU A CA 1
ATOM 2090 C C . GLU A 1 262 ? 5.336 -2.577 11.767 1.00 81.69 262 GLU A C 1
ATOM 2092 O O . GLU A 1 262 ? 6.397 -2.609 11.154 1.00 81.69 262 GLU A O 1
ATOM 2097 N N . ARG A 1 263 ? 4.588 -3.674 11.950 1.00 78.81 263 ARG A N 1
ATOM 2098 C CA . ARG A 1 263 ? 4.868 -4.954 11.282 1.00 78.81 263 ARG A CA 1
ATOM 2099 C C . ARG A 1 263 ? 4.628 -4.874 9.781 1.00 78.81 263 ARG A C 1
ATOM 2101 O O . ARG A 1 263 ? 5.441 -5.393 9.037 1.00 78.81 263 ARG A O 1
ATOM 2108 N N . LEU A 1 264 ? 3.533 -4.239 9.361 1.00 76.50 264 LEU A N 1
ATOM 2109 C CA . LEU A 1 264 ? 3.226 -4.053 7.942 1.00 76.50 264 LEU A CA 1
ATOM 2110 C C . LEU A 1 264 ? 4.258 -3.154 7.261 1.00 76.50 264 LEU A C 1
ATOM 2112 O O . LEU A 1 264 ? 4.761 -3.537 6.221 1.00 76.50 264 LEU A O 1
ATOM 2116 N N . ALA A 1 265 ? 4.639 -2.039 7.891 1.00 75.00 265 ALA A N 1
ATOM 2117 C CA . ALA A 1 265 ? 5.691 -1.168 7.367 1.00 75.00 265 ALA A CA 1
ATOM 2118 C C . ALA A 1 265 ? 7.032 -1.911 7.228 1.00 75.00 265 ALA A C 1
ATOM 2120 O O . ALA A 1 265 ? 7.697 -1.796 6.214 1.00 75.00 265 ALA A O 1
ATOM 2121 N N . ARG A 1 266 ? 7.394 -2.748 8.212 1.00 76.25 266 ARG A N 1
ATOM 2122 C CA . ARG A 1 266 ? 8.596 -3.595 8.121 1.00 76.25 266 ARG A CA 1
ATOM 2123 C C . ARG A 1 266 ? 8.507 -4.688 7.059 1.00 76.25 266 ARG A C 1
ATOM 2125 O O . ARG A 1 266 ? 9.536 -5.060 6.517 1.00 76.25 266 ARG A O 1
ATOM 2132 N N . ALA A 1 267 ? 7.320 -5.242 6.817 1.00 72.44 267 ALA A N 1
ATOM 2133 C CA . ALA A 1 267 ? 7.118 -6.217 5.750 1.00 72.44 267 ALA A CA 1
ATOM 2134 C C . ALA A 1 267 ? 7.253 -5.545 4.377 1.00 72.44 267 ALA A C 1
ATOM 2136 O O . ALA A 1 267 ? 7.977 -6.067 3.545 1.00 72.44 267 ALA A O 1
ATOM 2137 N N . GLU A 1 268 ? 6.657 -4.361 4.194 1.00 65.44 268 GLU A N 1
ATOM 2138 C CA . GLU A 1 268 ? 6.833 -3.538 2.987 1.00 65.44 268 GLU A CA 1
ATOM 2139 C C . GLU A 1 268 ? 8.319 -3.194 2.765 1.00 65.44 268 GLU A C 1
ATOM 2141 O O . GLU A 1 268 ? 8.838 -3.404 1.674 1.00 65.44 268 GLU A O 1
ATOM 2146 N N . ASP A 1 269 ? 9.041 -2.760 3.805 1.00 64.56 269 ASP A N 1
ATOM 2147 C CA . ASP A 1 269 ? 10.478 -2.454 3.700 1.00 64.56 269 ASP A CA 1
ATOM 2148 C C . ASP A 1 269 ? 11.339 -3.701 3.403 1.00 64.56 269 ASP A C 1
ATOM 2150 O O . ASP A 1 269 ? 12.348 -3.604 2.706 1.00 64.56 269 ASP A O 1
ATOM 2154 N N . SER A 1 270 ? 10.961 -4.873 3.930 1.00 58.38 270 SER A N 1
ATOM 2155 C CA . SER A 1 270 ? 11.680 -6.138 3.718 1.00 58.38 270 SER A CA 1
ATOM 2156 C C . SER A 1 270 ? 11.422 -6.745 2.341 1.00 58.38 270 SER A C 1
ATOM 2158 O O . SER A 1 270 ? 12.324 -7.379 1.802 1.00 58.38 270 SER A O 1
ATOM 2160 N N . GLU A 1 271 ? 10.222 -6.584 1.781 1.00 56.50 271 GLU A N 1
ATOM 2161 C CA . GLU A 1 271 ? 9.908 -7.025 0.414 1.00 56.50 271 GLU A CA 1
ATOM 2162 C C . GLU A 1 271 ? 10.617 -6.135 -0.620 1.00 56.50 271 GLU A C 1
ATOM 2164 O O . GLU A 1 271 ? 11.153 -6.645 -1.600 1.00 56.50 271 GLU A O 1
ATOM 2169 N N . LEU A 1 272 ? 10.767 -4.833 -0.341 1.00 54.28 272 LEU A N 1
ATOM 2170 C CA . LEU A 1 272 ? 11.567 -3.915 -1.164 1.00 54.28 272 LEU A CA 1
ATOM 2171 C C . LEU A 1 272 ? 13.078 -4.201 -1.132 1.00 54.28 272 LEU A C 1
ATOM 2173 O O . LEU A 1 272 ? 13.790 -3.785 -2.045 1.00 54.28 272 LEU A O 1
ATOM 2177 N N . GLN A 1 273 ? 13.582 -4.870 -0.090 1.00 54.88 273 GLN A N 1
ATOM 2178 C CA . GLN A 1 273 ? 15.013 -5.155 0.062 1.00 54.88 273 GLN A CA 1
ATOM 2179 C C . GLN A 1 273 ? 15.501 -6.415 -0.652 1.00 54.88 273 GLN A C 1
ATOM 2181 O O . GLN A 1 273 ? 16.708 -6.625 -0.667 1.00 54.88 273 GLN A O 1
ATOM 2186 N N . GLY A 1 274 ? 14.619 -7.181 -1.303 1.00 44.22 274 GLY A N 1
ATOM 2187 C CA . GLY A 1 274 ? 15.021 -8.320 -2.123 1.00 44.22 274 GLY A CA 1
ATOM 2188 C C . GLY A 1 274 ? 15.506 -9.504 -1.285 1.00 44.22 274 GLY A C 1
ATOM 2189 O O . GLY A 1 274 ? 16.438 -9.427 -0.490 1.00 44.22 274 GLY A O 1
ATOM 2190 N N . ASN A 1 275 ? 14.844 -10.639 -1.463 1.00 42.97 275 ASN A N 1
ATOM 2191 C CA . ASN A 1 275 ? 15.373 -11.919 -1.027 1.00 42.97 275 ASN A CA 1
ATOM 2192 C C . ASN A 1 275 ? 16.448 -12.326 -2.053 1.00 42.97 275 ASN A C 1
ATOM 2194 O O . ASN A 1 275 ? 16.094 -12.892 -3.088 1.00 42.97 275 ASN A O 1
ATOM 2198 N N . ASP A 1 276 ? 17.702 -11.937 -1.790 1.00 44.16 276 ASP A N 1
ATOM 2199 C CA . ASP A 1 276 ? 18.911 -12.393 -2.505 1.00 44.16 276 ASP A CA 1
ATOM 2200 C C . ASP A 1 276 ? 19.059 -13.928 -2.476 1.00 44.16 276 ASP A C 1
ATOM 2202 O O . ASP A 1 276 ? 18.786 -14.546 -1.415 1.00 44.16 276 ASP A O 1
#

Secondary structure (DSSP, 8-state):
---S--HHHHHHHHHHHHHHHHHHTSSBHHHHHHHHHHHHHHHHHHHHHHT-S--B-S-TTTS-GGGBPPHHHHHHHHHHHHHHHHHHHHHHHHHHHHHHHHSS-B-PPPHHHHHHHHTHHHHHHHHHHHHHHHHHHHHHHHHHHHHHHHHHHHHHHHHHHHHHHHHHHHHHHHHHHHHHHHHHHGGG----HHHHHHHHHHHHHHHHHHHHHHHHHHHHHHHHHHHHHHHHHHHHHHHHHHHHHHHHHHHHHHHHHHHHHHHHHHHHHHHHT---

Mean predicted aligned error: 15.7 Å

Solvent-accessible surface area (backbone atoms only — not comparable to full-atom values): 14995 Å² total; per-residue (Å²): 132,84,83,57,78,51,71,65,58,56,50,50,31,52,50,29,36,51,53,9,54,57,26,51,72,44,56,38,44,68,42,26,49,52,9,51,54,34,28,49,54,16,51,44,52,50,44,52,61,68,41,64,62,93,46,40,68,74,43,87,94,75,38,60,80,96,44,34,27,59,55,63,42,54,56,52,39,54,52,51,51,54,53,49,51,52,51,50,53,51,53,48,52,49,34,53,51,38,29,73,74,71,76,46,42,62,69,76,81,55,71,63,60,53,40,58,75,69,34,53,66,65,52,51,55,54,50,50,55,51,52,52,56,49,49,55,55,47,52,56,49,49,55,51,52,53,51,50,50,54,50,53,53,49,50,54,55,48,53,53,51,53,49,50,48,49,49,54,39,51,50,45,50,52,52,53,51,51,56,53,52,56,52,61,69,66,68,75,79,88,88,54,78,69,53,51,58,52,47,53,54,51,50,52,54,49,52,52,53,52,51,50,43,54,48,51,41,52,53,44,57,49,52,57,55,50,51,65,50,52,49,63,47,52,56,51,48,56,55,50,51,52,53,50,54,55,50,51,54,54,50,51,54,52,49,53,56,48,56,53,50,55,49,49,54,50,48,55,55,52,64,74,63,56,92,125

Sequence (276 aa):
MNDTPTLVLVLVVGVLVAVGVVLLLERSLTRVLLGFVMLSNGVNLMILASGGAAGGPPILWLTDEHRMTDPLPQAMILTAIVITLGITAFLLAMAYRSWQLEGNDEVQDDAEDLRIVRGEGIRAVRRRFRRERRRLRADIRAQRAELQATIAAADAQELAEQARIKAEIAAAQAELARFEVDAEESGADEHSQETVRRLTHRTQTMVEQVAELRGRIRRGRRKLREHRRADRAAERELWRELRRRVRTQRRQMRQTMRAERERLARAEDSELQGND

pLDDT: mean 82.93, std 11.96, range [39.66, 97.69]

Nearest PDB structures (foldseek):
  6z16-assembly1_c  TM=9.098E-01  e=5.142E-07  Anoxybacillus flavithermus WK1
  7qru-assembly1_C  TM=8.951E-01  e=5.142E-07  Alkalihalophilus pseudofirmus
  7sqc-assembly1_1X  TM=5.027E-01  e=6.474E+00  Chlamydomonas reinhardtii